Protein AF-A0A378VMN9-F1 (afdb_monomer_lite)

InterPro domains:
  IPR011250 Outer membrane protein/outer membrane enzyme PagP, beta-barrel [SSF56925] (131-302)
  IPR031586 Haemoglobin-haptoglobin utilisation, porphyrin transporter [PF16960] (68-314)
  IPR054843 Slam-dependent hemophilin, C-terminal domain [NF041636] (126-303)

Foldseek 3Di:
DDDPPDDDDDDPDDLDAFEFDDDDFAFDPLQVQKDKAKPQPDPPFDAKDKGKTWDWDQDPNDIDIDMFIWIQGRVGTITDDAQSQEWDADDLPRPQRWTDFWHPAHAYPQRKGKHKQDGPRNDDLQALFSLQPFKMWIWIQGNVRDIMTMIMGRFQQSDDDDPDDDDDGDFAFAAKFKWFKKKWFQDPNIIGIFTFRGFSDDSDPPDHGPHDTDTWIKMAHRLQQKIWTKGHHDPRLAFIKGGHIWGHDGFWIWDWIDTPNFIWIKTWGWTAYQPDPDQSRTKIWIWTAGPVDRRNTMIMMTTTPDDDRVDNPDNDRDHDDD

pLDDT: mean 89.65, std 12.47, range [34.28, 98.81]

Radius of gyration: 19.44 Å; chains: 1; bounding box: 58×47×54 Å

Structure (mmCIF, N/CA/C/O backbone):
data_AF-A0A378VMN9-F1
#
_entry.id   AF-A0A378VMN9-F1
#
loop_
_atom_site.group_PDB
_atom_site.id
_atom_site.type_symbol
_atom_site.label_atom_id
_atom_site.label_alt_id
_atom_site.label_comp_id
_atom_site.label_asym_id
_atom_site.label_entity_id
_atom_site.label_seq_id
_atom_site.pdbx_PDB_ins_code
_atom_site.Cartn_x
_atom_site.Cartn_y
_atom_site.Cartn_z
_atom_site.occupancy
_atom_site.B_iso_or_equiv
_atom_site.auth_seq_id
_atom_site.auth_comp_id
_atom_site.auth_asym_id
_atom_site.auth_atom_id
_atom_site.pdbx_PDB_model_num
ATOM 1 N N . MET A 1 1 ? -33.551 15.722 -26.017 1.00 34.28 1 MET A N 1
ATOM 2 C CA . MET A 1 1 ? -32.455 15.211 -25.164 1.00 34.28 1 MET A CA 1
ATOM 3 C C . MET A 1 1 ? -31.920 13.938 -25.808 1.00 34.28 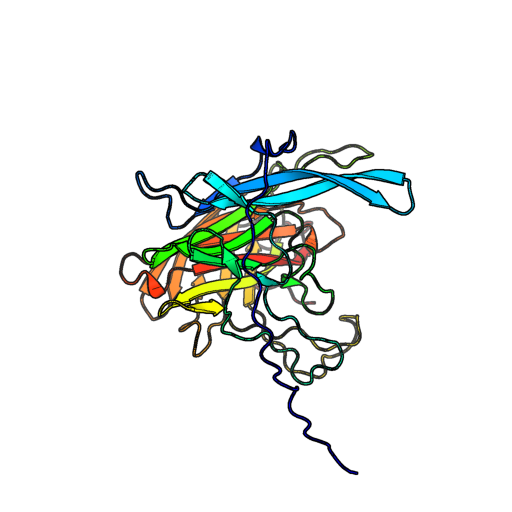1 MET A C 1
ATOM 5 O O . MET A 1 1 ? -32.680 12.991 -25.936 1.00 34.28 1 MET A O 1
ATOM 9 N N . ARG A 1 2 ? -30.681 13.930 -26.315 1.00 34.62 2 ARG A N 1
ATOM 10 C CA . ARG A 1 2 ? -30.019 12.715 -26.824 1.00 34.62 2 ARG A CA 1
ATOM 11 C C . ARG A 1 2 ? -28.919 12.347 -25.831 1.00 34.62 2 ARG A C 1
ATOM 13 O O . ARG A 1 2 ? -27.883 13.000 -25.807 1.00 34.62 2 ARG A O 1
ATOM 20 N N . GLY A 1 3 ? -29.190 11.361 -24.978 1.00 39.50 3 GLY A N 1
ATOM 21 C CA . GLY A 1 3 ? -28.185 10.738 -24.121 1.00 39.50 3 GLY A CA 1
ATOM 22 C C . GLY A 1 3 ? -27.316 9.826 -24.974 1.00 39.50 3 GLY A C 1
ATOM 23 O O . GLY A 1 3 ? -27.755 8.753 -25.378 1.00 39.50 3 GLY A O 1
ATOM 24 N N . GLY A 1 4 ? -26.113 10.285 -25.307 1.00 36.38 4 GLY A N 1
ATOM 25 C CA . GLY A 1 4 ? -25.096 9.441 -25.914 1.00 36.38 4 GLY A CA 1
ATOM 26 C C . GLY A 1 4 ? -24.491 8.553 -24.837 1.00 36.38 4 GLY A C 1
ATOM 27 O O . GLY A 1 4 ? -23.633 9.006 -24.087 1.00 36.38 4 GLY A O 1
ATOM 28 N N . GLY A 1 5 ? -24.946 7.303 -24.755 1.00 42.19 5 GLY A N 1
ATOM 29 C CA . GLY A 1 5 ? -24.204 6.232 -24.095 1.00 42.19 5 GLY A CA 1
ATOM 30 C C . GLY A 1 5 ? -22.976 5.910 -24.937 1.00 42.19 5 GLY A C 1
ATOM 31 O O . GLY A 1 5 ? -22.991 4.967 -25.720 1.00 42.19 5 GLY A O 1
ATOM 32 N N . VAL A 1 6 ? -21.951 6.754 -24.859 1.00 46.31 6 VAL A N 1
ATOM 33 C CA . VAL A 1 6 ? -20.671 6.477 -25.504 1.00 46.31 6 VAL A CA 1
ATOM 34 C C . VAL A 1 6 ? -19.881 5.630 -24.518 1.00 46.31 6 VAL A C 1
ATOM 36 O O . VAL A 1 6 ? -19.444 6.126 -23.483 1.00 46.31 6 VAL A O 1
ATOM 39 N N . ALA A 1 7 ? -19.775 4.333 -24.804 1.00 57.31 7 ALA A N 1
ATOM 40 C CA . ALA A 1 7 ? -18.821 3.473 -24.123 1.00 57.31 7 ALA A CA 1
ATOM 41 C C . ALA A 1 7 ? -17.406 4.014 -24.370 1.00 57.31 7 ALA A C 1
ATOM 43 O O . ALA A 1 7 ? -17.097 4.481 -25.469 1.00 57.31 7 ALA A O 1
ATOM 44 N N . GLU A 1 8 ? -16.564 3.977 -23.343 1.00 53.66 8 GLU A N 1
ATOM 45 C CA . GLU A 1 8 ? -15.195 4.472 -23.429 1.00 53.66 8 GLU A CA 1
ATOM 46 C C . GLU A 1 8 ? -14.413 3.664 -24.484 1.00 53.66 8 GLU A C 1
ATOM 48 O O . GLU A 1 8 ? -14.404 2.428 -24.423 1.00 53.66 8 GLU A O 1
ATOM 53 N N . PRO A 1 9 ? -13.803 4.318 -25.492 1.00 48.62 9 PRO A N 1
ATOM 54 C CA . PRO A 1 9 ? -13.153 3.617 -26.590 1.00 48.62 9 PRO A CA 1
ATOM 55 C C . PRO A 1 9 ? -12.014 2.732 -26.074 1.00 48.62 9 PRO A C 1
ATOM 57 O O . PRO A 1 9 ? -11.002 3.213 -25.572 1.00 48.62 9 PRO A O 1
ATOM 60 N N . HIS A 1 10 ? -12.177 1.418 -26.226 1.00 50.69 10 HIS A N 1
ATOM 61 C CA . HIS A 1 10 ? -11.144 0.426 -25.946 1.00 50.69 10 HIS A CA 1
ATOM 62 C C . HIS A 1 10 ? -10.207 0.322 -27.149 1.00 50.69 10 HIS A C 1
ATOM 64 O O . HIS A 1 10 ? -10.427 -0.482 -28.053 1.00 50.69 10 HIS A O 1
ATOM 70 N N . VAL A 1 11 ? -9.159 1.144 -27.182 1.00 48.66 11 VAL A N 1
ATOM 71 C CA . VAL A 1 11 ? -8.021 0.892 -28.072 1.00 48.66 11 VAL A CA 1
ATOM 72 C C . VAL A 1 11 ? -7.013 0.055 -27.283 1.00 48.66 11 VAL A C 1
ATOM 74 O O . VAL A 1 11 ? -6.449 0.572 -26.318 1.00 48.66 11 VAL A O 1
ATOM 77 N N . PRO A 1 12 ? -6.775 -1.224 -27.632 1.00 56.16 12 PRO A N 1
ATOM 78 C CA . PRO A 1 12 ? -5.758 -2.023 -26.965 1.00 56.16 12 PRO A CA 1
ATOM 79 C C . PRO A 1 12 ? -4.376 -1.517 -27.385 1.00 56.16 12 PRO A C 1
ATOM 81 O O . PRO A 1 12 ? -3.795 -1.968 -28.368 1.00 56.16 12 PRO A O 1
ATOM 84 N N . VAL A 1 13 ? -3.848 -0.546 -26.645 1.00 64.94 13 VAL A N 1
ATOM 85 C CA . VAL A 1 13 ? -2.428 -0.203 -26.704 1.00 64.94 13 VAL A CA 1
ATOM 86 C C . VAL A 1 13 ? -1.700 -1.210 -25.820 1.00 64.94 13 VAL A C 1
ATOM 88 O O . VAL A 1 13 ? -2.038 -1.380 -24.650 1.00 64.94 13 VAL A O 1
ATOM 91 N N . SER A 1 14 ? -0.725 -1.927 -26.378 1.00 82.62 14 SER A N 1
ATOM 92 C CA . SER A 1 14 ? 0.082 -2.870 -25.605 1.00 82.62 14 SER A CA 1
ATOM 93 C C . SER A 1 14 ? 0.874 -2.126 -24.528 1.00 82.62 14 SER A C 1
ATOM 95 O O . SER A 1 14 ? 1.615 -1.197 -24.853 1.00 82.62 14 SER A O 1
ATOM 97 N N . ILE A 1 15 ? 0.762 -2.557 -23.270 1.00 87.69 15 ILE A N 1
ATOM 98 C CA . ILE A 1 15 ? 1.582 -2.025 -22.176 1.00 87.69 15 ILE A CA 1
ATOM 99 C C . ILE A 1 15 ? 3.058 -2.358 -22.467 1.00 87.69 15 ILE A C 1
ATOM 101 O O . ILE A 1 15 ? 3.381 -3.538 -22.647 1.00 87.69 15 ILE A O 1
ATOM 105 N N . PRO A 1 16 ? 3.962 -1.364 -22.533 1.00 92.94 16 PRO A N 1
ATOM 106 C CA . PRO A 1 16 ? 5.369 -1.612 -22.814 1.00 92.94 16 PRO A CA 1
ATOM 107 C C . PRO A 1 16 ? 6.035 -2.372 -21.665 1.00 92.94 16 PRO A C 1
ATOM 109 O O . PRO A 1 16 ? 5.746 -2.149 -20.487 1.00 92.94 16 PRO A O 1
ATOM 112 N N . THR A 1 17 ? 6.973 -3.251 -22.018 1.00 96.00 17 THR A N 1
ATOM 113 C CA . THR A 1 17 ? 7.810 -3.953 -21.036 1.00 96.00 17 THR A CA 1
ATOM 114 C C . THR A 1 17 ? 8.762 -2.956 -20.373 1.00 96.00 17 THR A C 1
ATOM 116 O O . THR A 1 17 ? 9.371 -2.138 -21.063 1.00 96.00 17 THR A O 1
ATOM 119 N N . ALA A 1 18 ? 8.878 -3.000 -19.047 1.00 96.19 18 ALA A N 1
ATOM 120 C CA . ALA A 1 18 ? 9.819 -2.176 -18.304 1.00 96.19 18 ALA A CA 1
ATOM 121 C C . ALA A 1 18 ? 11.245 -2.713 -18.466 1.00 96.19 18 ALA A C 1
ATOM 123 O O . ALA A 1 18 ? 11.512 -3.894 -18.240 1.00 96.19 18 ALA A O 1
ATOM 124 N N . THR A 1 19 ? 12.167 -1.820 -18.808 1.00 95.50 19 THR A N 1
ATOM 125 C CA . THR A 1 19 ? 13.602 -2.111 -18.860 1.00 95.50 19 THR A CA 1
ATOM 126 C C . THR A 1 19 ? 14.223 -1.845 -17.486 1.00 95.50 19 THR A C 1
ATOM 128 O O . THR A 1 19 ? 13.881 -0.832 -16.864 1.00 95.50 19 THR A O 1
ATOM 131 N N . PRO A 1 20 ? 15.132 -2.704 -16.992 1.00 96.38 20 PRO A N 1
ATOM 132 C CA . PRO A 1 20 ? 15.845 -2.434 -15.751 1.00 96.38 20 PRO A CA 1
ATOM 133 C C . PRO A 1 20 ? 16.715 -1.181 -15.875 1.00 96.38 20 PRO A C 1
ATOM 135 O O . PRO A 1 20 ? 17.171 -0.805 -16.958 1.00 96.38 20 PRO A O 1
ATOM 138 N N . LEU A 1 21 ? 16.966 -0.538 -14.741 1.00 95.25 21 LEU A N 1
ATOM 139 C CA . LEU A 1 21 ? 17.918 0.555 -14.637 1.00 95.25 21 LEU A CA 1
ATOM 140 C C . LEU A 1 21 ? 19.323 0.041 -14.952 1.00 95.25 21 LEU A C 1
ATOM 142 O O . LEU A 1 21 ? 19.772 -0.963 -14.406 1.00 95.25 21 LEU A O 1
ATOM 146 N N . THR A 1 22 ? 20.013 0.745 -15.843 1.00 90.56 22 THR A N 1
ATOM 147 C CA . THR A 1 22 ? 21.369 0.401 -16.271 1.00 90.56 22 THR A CA 1
ATOM 148 C C . THR A 1 22 ? 22.412 1.143 -15.443 1.00 90.56 22 THR A C 1
ATOM 150 O O . THR A 1 22 ? 22.261 2.342 -15.199 1.00 90.56 22 THR A O 1
ATOM 153 N N . GLY A 1 23 ? 23.511 0.466 -15.111 1.00 85.88 23 GLY A N 1
ATOM 154 C CA . GLY A 1 23 ? 24.619 1.043 -14.346 1.00 85.88 23 GLY A CA 1
ATOM 155 C C . GLY A 1 23 ? 24.378 1.047 -12.836 1.00 85.88 23 GLY A C 1
ATOM 156 O O . GLY A 1 23 ? 23.403 0.484 -12.342 1.00 85.88 23 GLY A O 1
ATOM 157 N N . GLU A 1 24 ? 25.297 1.661 -12.092 1.00 85.50 24 GLU A N 1
ATOM 158 C CA . GLU A 1 24 ? 25.179 1.776 -10.638 1.00 85.50 24 GLU A CA 1
ATOM 159 C C . GLU A 1 24 ? 24.061 2.762 -10.268 1.00 85.50 24 GLU A C 1
ATOM 161 O O . GLU A 1 24 ? 24.104 3.948 -10.608 1.00 85.50 24 GLU A O 1
ATOM 166 N N . VAL A 1 25 ? 23.038 2.272 -9.566 1.00 92.00 25 VAL A N 1
ATOM 167 C CA . VAL A 1 25 ? 21.939 3.107 -9.079 1.00 92.00 25 VAL A CA 1
ATOM 168 C C . VAL A 1 25 ? 22.340 3.752 -7.759 1.00 92.00 25 VAL A C 1
ATOM 170 O O . VAL A 1 25 ? 22.442 3.083 -6.732 1.00 92.00 25 VAL A O 1
ATOM 173 N N . LYS A 1 26 ? 22.495 5.078 -7.764 1.00 94.75 26 LYS A N 1
ATOM 174 C CA . LYS A 1 26 ? 22.738 5.841 -6.538 1.00 94.75 26 LYS A CA 1
ATOM 175 C C . LYS A 1 26 ? 21.480 5.870 -5.663 1.00 94.75 26 LYS A C 1
ATOM 177 O O . LYS A 1 26 ? 20.511 6.571 -5.968 1.00 94.75 26 LYS A O 1
ATOM 182 N N . LEU A 1 27 ? 21.500 5.117 -4.567 1.00 95.88 27 LEU A N 1
ATOM 183 C CA . LEU A 1 27 ? 20.453 5.150 -3.544 1.00 95.88 27 LEU A CA 1
ATOM 184 C C . LEU A 1 27 ? 20.547 6.430 -2.703 1.00 95.88 27 LEU A C 1
ATOM 186 O O . LEU A 1 27 ? 21.611 7.039 -2.605 1.00 95.88 27 LEU A O 1
ATOM 190 N N . THR A 1 28 ? 19.429 6.854 -2.113 1.00 94.12 28 THR A N 1
ATOM 191 C CA . THR A 1 28 ? 19.431 7.978 -1.164 1.00 94.12 28 THR A CA 1
ATOM 192 C C . THR A 1 28 ? 20.089 7.569 0.153 1.00 94.12 28 THR A C 1
ATOM 194 O O . THR A 1 28 ? 20.022 6.405 0.548 1.00 94.12 28 THR A O 1
ATOM 197 N N . ASP A 1 29 ? 20.657 8.529 0.886 1.00 92.88 29 ASP A N 1
ATOM 198 C CA . ASP A 1 29 ? 21.242 8.274 2.215 1.00 92.88 29 ASP A CA 1
ATOM 199 C C . ASP A 1 29 ? 20.210 7.689 3.201 1.00 92.88 29 ASP A C 1
ATOM 201 O O . ASP A 1 29 ? 20.522 6.859 4.057 1.00 92.88 29 ASP A O 1
ATOM 205 N N . ASP A 1 30 ? 18.941 8.076 3.038 1.00 93.50 30 ASP A N 1
ATOM 206 C CA . ASP A 1 30 ? 17.823 7.587 3.841 1.00 93.50 30 ASP A CA 1
ATOM 207 C C . ASP A 1 30 ? 17.308 6.206 3.403 1.00 93.50 30 ASP A C 1
ATOM 209 O O . ASP A 1 30 ? 16.454 5.646 4.084 1.00 93.50 30 ASP A O 1
ATOM 213 N N . ASN A 1 31 ? 17.803 5.615 2.310 1.00 94.94 31 ASN A N 1
ATOM 214 C CA . ASN A 1 31 ? 17.303 4.334 1.799 1.00 94.94 31 ASN A CA 1
ATOM 215 C C . ASN A 1 31 ? 17.356 3.210 2.850 1.00 94.94 31 ASN A C 1
ATOM 217 O O . ASN A 1 31 ? 16.475 2.358 2.890 1.00 94.94 31 ASN A O 1
ATOM 221 N N . SER A 1 32 ? 18.360 3.229 3.731 1.00 94.56 32 SER A N 1
ATOM 222 C CA . SER A 1 32 ? 18.497 2.274 4.844 1.00 94.56 32 SER A CA 1
ATOM 223 C C . SER A 1 32 ? 17.353 2.332 5.868 1.00 94.56 32 SER A C 1
ATOM 225 O O . SER A 1 32 ? 17.183 1.403 6.653 1.00 94.56 32 SER A O 1
ATOM 227 N N . LYS A 1 33 ? 16.563 3.412 5.865 1.00 95.69 33 LYS A N 1
ATOM 228 C CA . LYS A 1 33 ? 15.402 3.611 6.740 1.00 95.69 33 LYS A CA 1
ATOM 229 C C . LYS A 1 33 ? 14.110 3.037 6.159 1.00 95.69 33 LYS A C 1
ATOM 231 O O . LYS A 1 33 ? 13.109 3.003 6.875 1.00 95.69 33 LYS A O 1
ATOM 236 N N . ILE A 1 34 ? 14.116 2.625 4.888 1.00 96.00 34 ILE A N 1
ATOM 237 C CA . ILE A 1 34 ? 12.961 1.993 4.252 1.00 96.00 34 ILE A CA 1
ATOM 238 C C . ILE A 1 34 ? 12.779 0.596 4.834 1.00 96.00 34 ILE A C 1
ATOM 240 O O . ILE A 1 34 ? 13.715 -0.200 4.888 1.00 96.00 34 ILE A O 1
ATOM 244 N N . GLU A 1 35 ? 11.552 0.290 5.232 1.00 95.75 35 GLU A N 1
ATOM 245 C CA . GLU A 1 35 ? 11.167 -1.042 5.682 1.00 95.75 35 GLU A CA 1
ATOM 246 C C . GLU A 1 35 ? 10.242 -1.693 4.659 1.00 95.75 35 GLU A C 1
ATOM 248 O O . GLU A 1 35 ? 9.357 -1.039 4.104 1.00 95.75 35 GLU A O 1
ATOM 253 N N . ASN A 1 36 ? 10.462 -2.986 4.425 1.00 94.81 36 ASN A N 1
ATOM 254 C CA . ASN A 1 36 ? 9.715 -3.802 3.478 1.00 94.81 36 ASN A CA 1
ATOM 255 C C . ASN A 1 36 ? 8.935 -4.890 4.223 1.00 94.81 36 ASN A C 1
ATOM 257 O O . ASN A 1 36 ? 9.442 -5.512 5.157 1.00 94.81 36 ASN A O 1
ATOM 261 N N . ILE A 1 37 ? 7.700 -5.108 3.793 1.00 93.94 37 ILE A N 1
ATOM 262 C CA . ILE A 1 37 ? 6.764 -6.115 4.278 1.00 93.94 37 ILE A CA 1
ATOM 263 C C . ILE A 1 37 ? 6.393 -6.959 3.063 1.00 93.94 37 ILE A C 1
ATOM 265 O O . ILE A 1 37 ? 5.780 -6.445 2.134 1.00 93.94 37 ILE A O 1
ATOM 269 N N . ASN A 1 38 ? 6.738 -8.244 3.072 1.00 92.12 38 ASN A N 1
ATOM 270 C CA . ASN A 1 38 ? 6.535 -9.141 1.932 1.00 92.12 38 ASN A CA 1
ATOM 271 C C . ASN A 1 38 ? 5.860 -10.436 2.376 1.00 92.12 38 ASN A C 1
ATOM 273 O O . ASN A 1 38 ? 6.103 -10.915 3.493 1.00 92.12 38 ASN A O 1
ATOM 277 N N . THR A 1 39 ? 5.066 -11.043 1.498 1.00 87.00 39 THR A N 1
ATOM 278 C CA . THR A 1 39 ? 4.539 -12.402 1.699 1.00 87.00 39 THR A CA 1
ATOM 279 C C . THR A 1 39 ? 5.558 -13.479 1.334 1.00 87.00 39 THR A C 1
ATOM 281 O O . THR A 1 39 ? 5.455 -14.583 1.865 1.00 87.00 39 THR A O 1
ATOM 284 N N . ALA A 1 40 ? 6.539 -13.173 0.474 1.00 75.88 40 ALA A N 1
ATOM 285 C CA . ALA A 1 40 ? 7.567 -14.122 0.036 1.00 75.88 40 ALA A CA 1
ATOM 286 C C . ALA A 1 40 ? 8.780 -14.251 0.984 1.00 75.88 40 ALA A C 1
ATOM 288 O O . ALA A 1 40 ? 9.520 -15.227 0.875 1.00 75.88 40 ALA A O 1
ATOM 289 N N . ASN A 1 41 ? 8.964 -13.326 1.943 1.00 61.22 41 ASN A N 1
ATOM 290 C CA . ASN A 1 41 ? 10.105 -13.301 2.886 1.00 61.22 41 ASN A CA 1
ATOM 291 C C . ASN A 1 41 ? 10.063 -14.403 3.976 1.00 61.22 41 ASN A C 1
ATOM 293 O O . ASN A 1 41 ? 10.575 -14.221 5.080 1.00 61.22 41 ASN A O 1
ATOM 297 N N . THR A 1 42 ? 9.447 -15.552 3.704 1.00 48.19 42 THR A N 1
ATOM 298 C CA . THR A 1 42 ? 9.495 -16.727 4.581 1.00 48.19 42 THR A CA 1
ATOM 299 C C . THR A 1 42 ? 10.605 -17.669 4.111 1.00 48.19 42 THR A C 1
ATOM 301 O O . THR A 1 42 ? 10.459 -18.329 3.086 1.00 48.19 42 THR A O 1
ATOM 304 N N . GLY A 1 43 ? 11.710 -17.755 4.861 1.00 49.16 43 GLY A N 1
ATOM 305 C CA . GLY A 1 43 ? 12.834 -18.651 4.553 1.00 49.16 43 GLY A CA 1
ATOM 306 C C . GLY A 1 43 ? 13.930 -17.994 3.703 1.00 49.16 43 GLY A C 1
ATOM 307 O O . GLY A 1 43 ? 14.351 -16.882 4.001 1.00 49.16 43 GLY A O 1
ATOM 308 N N . ASN A 1 44 ? 14.414 -18.695 2.669 1.00 42.12 44 ASN A N 1
ATOM 309 C CA . ASN A 1 44 ? 15.540 -18.264 1.819 1.00 42.12 44 ASN A CA 1
ATOM 310 C C . ASN A 1 44 ? 15.116 -17.513 0.539 1.00 42.12 44 ASN A C 1
ATOM 312 O O . ASN A 1 44 ? 15.976 -17.142 -0.257 1.00 42.12 44 ASN A O 1
ATOM 316 N N . THR A 1 45 ? 13.817 -17.310 0.300 1.00 56.72 45 THR A N 1
ATOM 317 C CA . THR A 1 45 ? 13.315 -16.541 -0.851 1.00 56.72 45 THR A CA 1
ATOM 318 C C . THR A 1 45 ? 13.201 -15.062 -0.503 1.00 56.72 45 THR A C 1
ATOM 320 O O . THR A 1 45 ? 12.474 -14.683 0.413 1.00 56.72 45 THR A O 1
ATOM 323 N N . SER A 1 46 ? 13.912 -14.217 -1.247 1.00 75.31 46 SER A N 1
ATOM 324 C CA . SER A 1 46 ? 13.759 -12.763 -1.181 1.00 75.31 46 SER A CA 1
ATOM 325 C C . SER A 1 46 ? 12.600 -12.310 -2.067 1.00 75.31 46 SER A C 1
ATOM 327 O O . SER A 1 46 ? 12.554 -12.686 -3.237 1.00 75.31 46 SER A O 1
ATOM 329 N N . GLY A 1 47 ? 11.690 -11.495 -1.531 1.00 87.94 47 GLY A N 1
ATOM 330 C CA . GLY A 1 47 ? 10.657 -10.803 -2.308 1.00 87.94 47 GLY A CA 1
ATOM 331 C C . GLY A 1 47 ? 11.157 -9.534 -3.013 1.00 87.94 47 GLY A C 1
ATOM 332 O O . GLY A 1 47 ? 12.357 -9.253 -3.065 1.00 87.94 47 GLY A O 1
ATOM 333 N N . ILE A 1 48 ? 10.220 -8.734 -3.527 1.00 95.12 48 ILE A N 1
ATOM 334 C CA . ILE A 1 48 ? 10.474 -7.381 -4.031 1.00 95.12 48 ILE A CA 1
ATOM 335 C C . ILE A 1 48 ? 10.965 -6.488 -2.892 1.00 95.12 48 ILE A C 1
ATOM 337 O O . ILE A 1 48 ? 10.300 -6.346 -1.867 1.00 95.12 48 ILE A O 1
ATOM 341 N N . ALA A 1 49 ? 12.089 -5.809 -3.097 1.00 94.81 49 ALA A N 1
ATOM 342 C CA . ALA A 1 49 ? 12.546 -4.765 -2.190 1.00 94.81 49 ALA A CA 1
ATOM 343 C C . ALA A 1 49 ? 12.247 -3.380 -2.774 1.00 94.81 49 ALA A C 1
ATOM 345 O O . ALA A 1 49 ? 12.741 -3.014 -3.843 1.00 94.81 49 ALA A O 1
ATOM 346 N N . ILE A 1 50 ? 11.471 -2.585 -2.043 1.00 96.38 50 ILE A N 1
ATOM 347 C CA . ILE A 1 50 ? 11.304 -1.157 -2.299 1.00 96.38 50 ILE A CA 1
ATOM 348 C C . ILE A 1 50 ? 12.551 -0.431 -1.796 1.00 96.38 50 ILE A C 1
ATOM 350 O O . ILE A 1 50 ? 13.034 -0.665 -0.684 1.00 96.38 50 ILE A O 1
ATOM 354 N N . GLN A 1 51 ? 13.066 0.456 -2.639 1.00 96.50 51 GLN A N 1
ATOM 355 C CA . GLN A 1 51 ? 14.224 1.306 -2.382 1.00 96.50 51 GLN A CA 1
ATOM 356 C C . GLN A 1 51 ? 13.925 2.732 -2.853 1.00 96.50 51 GLN A C 1
ATOM 358 O O . GLN A 1 51 ? 12.963 2.962 -3.585 1.00 96.50 51 GLN A O 1
ATOM 363 N N . GLN A 1 52 ? 14.762 3.697 -2.483 1.00 95.81 52 GLN A N 1
ATOM 364 C CA . GLN A 1 52 ? 14.700 5.061 -2.999 1.00 95.81 52 GLN A CA 1
ATOM 365 C C . GLN A 1 52 ? 16.044 5.456 -3.610 1.00 95.81 52 GLN A C 1
ATOM 367 O O . GLN A 1 52 ? 17.098 5.291 -2.996 1.00 95.81 52 GLN A O 1
ATOM 372 N N . ARG A 1 53 ? 15.996 6.013 -4.822 1.00 94.50 53 ARG A N 1
ATOM 373 C CA . ARG A 1 53 ? 17.170 6.513 -5.546 1.00 94.50 53 ARG A CA 1
ATOM 374 C C . ARG A 1 53 ? 17.184 8.024 -5.671 1.00 94.50 53 ARG A C 1
ATOM 376 O O . ARG A 1 53 ? 16.135 8.669 -5.616 1.00 94.50 53 ARG A O 1
ATOM 383 N N . GLU A 1 54 ? 18.365 8.552 -5.956 1.00 94.06 54 GLU A N 1
ATOM 384 C CA . GLU A 1 54 ? 18.562 9.893 -6.500 1.00 94.06 54 GLU A CA 1
ATOM 385 C C . GLU A 1 54 ? 18.717 9.832 -8.019 1.00 94.06 54 GLU A C 1
ATOM 387 O O . GLU A 1 54 ? 19.343 8.921 -8.560 1.00 94.06 54 GLU A O 1
ATOM 392 N N . TYR A 1 55 ? 18.172 10.819 -8.724 1.00 91.44 55 TYR A N 1
ATOM 393 C CA . TYR A 1 55 ? 18.381 10.970 -10.160 1.00 91.44 55 TYR A CA 1
ATOM 394 C C . TYR A 1 55 ? 18.413 12.445 -10.560 1.00 91.44 55 TYR A C 1
ATOM 396 O O . TYR A 1 55 ? 17.881 13.312 -9.862 1.00 91.44 55 TYR A O 1
ATOM 404 N N . LYS A 1 56 ? 19.084 12.741 -11.674 1.00 90.25 56 LYS A N 1
ATOM 405 C CA . LYS A 1 56 ? 19.178 14.099 -12.211 1.00 90.25 56 LYS A CA 1
ATOM 406 C C . LYS A 1 56 ? 17.958 14.415 -13.062 1.00 90.25 56 LYS A C 1
ATOM 408 O O . LYS A 1 56 ? 17.562 13.618 -13.908 1.00 90.25 56 LYS A O 1
ATOM 413 N N . VAL A 1 57 ? 17.393 15.594 -12.837 1.00 88.62 57 VAL A N 1
ATOM 414 C CA . VAL A 1 57 ? 16.304 16.156 -13.631 1.00 88.62 57 VAL A CA 1
ATOM 415 C C . VAL A 1 57 ? 16.784 17.474 -14.202 1.00 88.62 57 VAL A C 1
ATOM 417 O O . VAL A 1 57 ? 17.240 18.342 -13.458 1.00 88.62 57 VAL A O 1
ATOM 420 N N . ASN A 1 58 ? 16.668 17.622 -15.516 1.00 87.81 58 ASN A N 1
ATOM 421 C CA . ASN A 1 58 ? 16.897 18.885 -16.195 1.00 87.81 58 ASN A CA 1
ATOM 422 C C . ASN A 1 58 ? 15.539 19.523 -16.488 1.00 87.81 58 ASN A C 1
ATOM 424 O O . ASN A 1 58 ? 14.724 18.941 -17.203 1.00 87.81 58 ASN A O 1
ATOM 428 N N . ASN A 1 59 ? 15.294 20.697 -15.911 1.00 82.69 59 ASN A N 1
ATOM 429 C CA . ASN A 1 59 ? 14.088 21.466 -16.170 1.00 82.69 59 ASN A CA 1
ATOM 430 C C . ASN A 1 59 ? 14.481 22.810 -16.787 1.00 82.69 59 ASN A C 1
ATOM 432 O O . ASN A 1 59 ? 15.036 23.670 -16.104 1.00 82.69 59 ASN A O 1
ATOM 436 N N . TYR A 1 60 ? 14.228 22.965 -18.089 1.00 85.19 60 TYR A N 1
ATOM 437 C CA . TYR A 1 60 ? 14.570 24.165 -18.866 1.00 85.19 60 TYR A CA 1
ATOM 438 C C . TYR A 1 60 ? 16.041 24.613 -18.727 1.00 85.19 60 TYR A C 1
ATOM 440 O O . TYR A 1 60 ? 16.330 25.801 -18.611 1.00 85.19 60 TYR A O 1
ATOM 448 N N . GLY A 1 61 ? 16.985 23.667 -18.725 1.00 86.31 61 GLY A N 1
ATOM 449 C CA . GLY A 1 61 ? 18.422 23.941 -18.620 1.00 86.31 61 GLY A CA 1
ATOM 450 C C . GLY A 1 61 ? 18.952 24.034 -17.187 1.00 86.31 61 GLY A C 1
ATOM 451 O O . GLY A 1 61 ? 20.162 24.130 -17.001 1.00 86.31 61 GLY A O 1
ATOM 452 N N . VAL A 1 62 ? 18.083 23.966 -16.173 1.00 86.25 62 VAL A N 1
ATOM 453 C CA . VAL A 1 62 ? 18.486 23.921 -14.763 1.00 86.25 62 VAL A CA 1
ATOM 454 C C . VAL A 1 62 ? 18.482 22.476 -14.283 1.00 86.25 62 VAL A C 1
ATOM 456 O O . VAL A 1 62 ? 17.437 21.825 -14.218 1.00 86.25 62 VAL A O 1
ATOM 459 N N . GLU A 1 63 ? 19.661 21.970 -13.930 1.00 90.31 63 GLU A N 1
ATOM 460 C CA . GLU A 1 63 ? 19.798 20.640 -13.345 1.00 90.31 63 GLU A CA 1
ATOM 461 C C . GLU A 1 63 ? 19.491 20.648 -11.847 1.00 90.31 63 GLU A C 1
ATOM 463 O O . GLU A 1 63 ? 19.989 21.466 -11.073 1.00 90.31 63 GLU A O 1
ATOM 468 N N . SER A 1 64 ? 18.698 19.674 -11.421 1.00 89.00 64 SER A N 1
ATOM 469 C CA . SER A 1 64 ? 18.390 19.416 -10.020 1.00 89.00 64 SER A CA 1
ATOM 470 C C . SER A 1 64 ? 18.470 17.920 -9.725 1.00 89.00 64 SER A C 1
ATOM 472 O O . SER A 1 64 ? 18.475 17.084 -10.630 1.00 89.00 64 SER A O 1
ATOM 474 N N . THR A 1 65 ? 18.582 17.573 -8.445 1.00 90.25 65 THR A N 1
ATOM 475 C CA . THR A 1 65 ? 18.500 16.183 -7.993 1.00 90.25 65 THR A CA 1
ATOM 476 C C . THR A 1 65 ? 17.089 15.925 -7.473 1.00 90.25 65 THR A C 1
ATOM 478 O O . THR A 1 65 ? 16.626 16.629 -6.575 1.00 90.25 65 THR A O 1
ATOM 481 N N . ALA A 1 66 ? 16.430 14.908 -8.019 1.00 90.50 66 ALA A N 1
ATOM 482 C CA . ALA A 1 66 ? 15.138 14.409 -7.566 1.00 90.50 66 ALA A CA 1
ATOM 483 C C . ALA A 1 66 ? 15.286 13.022 -6.925 1.00 90.50 66 ALA A C 1
ATOM 485 O O . ALA A 1 66 ? 16.298 12.338 -7.102 1.00 90.50 66 ALA A O 1
ATOM 486 N N . LYS A 1 67 ? 14.263 12.611 -6.172 1.00 92.12 67 LYS A N 1
ATOM 487 C CA . LYS A 1 67 ? 14.181 11.301 -5.516 1.00 92.12 67 LYS A CA 1
ATOM 488 C C . LYS A 1 67 ? 13.005 10.519 -6.093 1.00 92.12 67 LYS A C 1
ATOM 490 O O . LYS A 1 67 ? 12.007 11.123 -6.467 1.00 92.12 67 LYS A O 1
ATOM 495 N N . SER A 1 68 ? 13.131 9.200 -6.201 1.00 91.94 68 SER A N 1
ATOM 496 C CA . SER A 1 68 ? 12.027 8.318 -6.616 1.00 91.94 68 SER A CA 1
ATOM 497 C C . SER A 1 68 ? 12.153 6.950 -5.962 1.00 91.94 68 SER A C 1
ATOM 499 O O . SER A 1 68 ? 13.268 6.491 -5.696 1.00 91.94 68 SER A O 1
ATOM 501 N N . PHE A 1 69 ? 11.016 6.303 -5.709 1.00 95.12 69 PHE A N 1
ATOM 502 C CA . PHE A 1 69 ? 11.004 4.893 -5.339 1.00 95.12 69 PHE A CA 1
ATOM 503 C C . PHE A 1 69 ? 11.361 4.020 -6.545 1.00 95.12 69 PHE A C 1
ATOM 505 O O . PHE A 1 69 ? 10.981 4.313 -7.679 1.00 95.12 69 PHE A O 1
ATOM 512 N N . ILE A 1 70 ? 12.090 2.942 -6.284 1.00 96.44 70 ILE A N 1
ATOM 513 C CA . ILE A 1 70 ? 12.411 1.890 -7.247 1.00 96.44 70 ILE A CA 1
ATOM 514 C C . ILE A 1 70 ? 12.161 0.526 -6.617 1.00 96.44 70 ILE A C 1
ATOM 516 O O . ILE A 1 70 ? 12.094 0.391 -5.393 1.00 96.44 70 ILE A O 1
ATOM 520 N N . PHE A 1 71 ? 12.057 -0.481 -7.470 1.00 96.94 71 PHE A N 1
ATOM 521 C CA . PHE A 1 71 ? 11.704 -1.839 -7.087 1.00 96.94 71 PHE A CA 1
ATOM 522 C C . PHE A 1 71 ? 12.827 -2.767 -7.518 1.00 96.94 71 PHE A C 1
ATOM 524 O O . PHE A 1 71 ? 13.134 -2.866 -8.708 1.00 96.94 71 PHE A O 1
ATOM 531 N N . LYS A 1 72 ? 13.465 -3.411 -6.545 1.00 95.88 72 LYS A N 1
ATOM 532 C CA . LYS A 1 72 ? 14.479 -4.431 -6.772 1.00 95.88 72 LYS A CA 1
ATOM 533 C C . LYS A 1 72 ? 13.811 -5.800 -6.738 1.00 95.88 72 LYS A C 1
ATOM 535 O O . LYS A 1 72 ? 13.204 -6.172 -5.738 1.00 95.88 72 LYS A O 1
ATOM 540 N N . THR A 1 73 ? 13.922 -6.515 -7.844 1.00 94.75 73 THR A N 1
ATOM 541 C CA . THR A 1 73 ? 13.423 -7.884 -8.009 1.00 94.75 73 THR A CA 1
ATOM 542 C C . THR A 1 73 ? 14.348 -8.904 -7.328 1.00 94.75 73 THR A C 1
ATOM 544 O O . THR A 1 73 ? 15.485 -8.553 -6.989 1.00 94.75 73 THR A O 1
ATOM 547 N N . PRO A 1 74 ? 13.889 -10.150 -7.087 1.00 91.44 74 PRO A N 1
ATOM 548 C CA . PRO A 1 74 ? 14.682 -11.161 -6.380 1.00 91.44 74 PRO A CA 1
ATOM 549 C C . PRO A 1 74 ? 16.015 -11.505 -7.060 1.00 91.44 74 PRO A C 1
ATOM 551 O O . PRO A 1 74 ? 16.988 -11.812 -6.376 1.00 91.44 74 PRO A O 1
ATOM 554 N N . ASP A 1 75 ? 16.084 -11.409 -8.391 1.00 90.00 75 ASP A N 1
ATOM 555 C CA . ASP A 1 75 ? 17.313 -11.619 -9.173 1.00 90.00 75 ASP A CA 1
ATOM 556 C C . ASP A 1 75 ? 18.301 -10.434 -9.087 1.00 90.00 75 ASP A C 1
ATOM 558 O O . ASP A 1 75 ? 19.444 -10.518 -9.536 1.00 90.00 75 ASP A O 1
ATOM 562 N N . GLY A 1 76 ? 17.874 -9.331 -8.469 1.00 92.31 76 GLY A N 1
ATOM 563 C CA . GLY A 1 76 ? 18.655 -8.129 -8.248 1.00 92.31 76 GLY A CA 1
ATOM 564 C C . GLY A 1 76 ? 18.393 -6.985 -9.226 1.00 92.31 76 GLY A C 1
ATOM 565 O O . GLY A 1 76 ? 18.899 -5.889 -8.967 1.00 92.31 76 GLY A O 1
ATOM 566 N N . ALA A 1 77 ? 17.598 -7.174 -10.285 1.00 95.12 77 ALA A N 1
ATOM 567 C CA . ALA A 1 77 ? 17.300 -6.111 -11.240 1.00 95.12 77 ALA A CA 1
ATOM 568 C C . ALA A 1 77 ? 16.440 -5.008 -10.600 1.00 95.12 77 ALA A C 1
ATOM 570 O O . ALA A 1 77 ? 15.465 -5.279 -9.893 1.00 95.12 77 ALA A O 1
ATOM 571 N N . GLN A 1 78 ? 16.805 -3.747 -10.842 1.00 96.75 78 GLN A N 1
ATOM 572 C CA . GLN A 1 78 ? 16.146 -2.572 -10.267 1.00 96.75 78 GLN A CA 1
ATOM 573 C C . GLN A 1 78 ? 15.324 -1.840 -11.326 1.00 96.75 78 GLN A C 1
ATOM 575 O O . GLN A 1 78 ? 15.829 -1.546 -12.406 1.00 96.75 78 GLN A O 1
ATOM 580 N N . TYR A 1 79 ? 14.087 -1.477 -10.998 1.00 96.62 79 TYR A N 1
ATOM 581 C CA . TYR A 1 79 ? 13.157 -0.833 -11.923 1.00 96.62 79 TYR A CA 1
ATOM 582 C C . TYR A 1 79 ? 12.616 0.472 -11.345 1.00 96.62 79 TYR A C 1
ATOM 584 O O . TYR A 1 79 ? 12.151 0.517 -10.205 1.00 96.62 79 TYR A O 1
ATOM 592 N N . ALA A 1 80 ? 12.630 1.530 -12.155 1.00 94.06 80 ALA A N 1
ATOM 593 C CA . ALA A 1 80 ? 11.804 2.709 -11.925 1.00 94.06 80 ALA A CA 1
ATOM 594 C C . ALA A 1 80 ? 10.518 2.544 -12.739 1.00 94.06 80 ALA A C 1
ATOM 596 O O . ALA A 1 80 ? 10.548 2.625 -13.966 1.00 94.06 80 ALA A O 1
ATOM 597 N N . LEU A 1 81 ? 9.415 2.255 -12.054 1.00 93.12 81 LEU A N 1
ATOM 598 C CA . LEU A 1 81 ? 8.126 1.991 -12.688 1.00 93.12 81 LEU A CA 1
ATOM 599 C C . LEU A 1 81 ? 7.355 3.295 -12.918 1.00 93.12 81 LEU A C 1
ATOM 601 O O . LEU A 1 81 ? 7.477 4.244 -12.142 1.00 93.12 81 LEU A O 1
ATOM 605 N N . SER A 1 82 ? 6.566 3.329 -13.989 1.00 86.19 82 SER A N 1
ATOM 606 C CA . SER A 1 82 ? 5.684 4.446 -14.344 1.00 86.19 82 SER A CA 1
ATOM 607 C C . SER A 1 82 ? 4.216 4.010 -14.302 1.00 86.19 82 SER A C 1
ATOM 609 O O . SER A 1 82 ? 3.905 2.891 -13.895 1.00 86.19 82 SER A O 1
ATOM 611 N N . SER A 1 83 ? 3.319 4.861 -14.805 1.00 89.56 83 SER A N 1
ATOM 612 C CA . SER A 1 83 ? 1.867 4.642 -14.866 1.00 89.56 83 SER A CA 1
ATOM 613 C C . SER A 1 83 ? 1.407 3.347 -15.548 1.00 89.56 83 SER A C 1
ATOM 615 O O . SER A 1 83 ? 0.256 2.956 -15.406 1.00 89.56 83 SER A O 1
ATOM 617 N N . TYR A 1 84 ? 2.290 2.640 -16.253 1.00 92.44 84 TYR A N 1
ATOM 618 C CA . TYR A 1 84 ? 2.011 1.330 -16.842 1.00 92.44 84 TYR A CA 1
ATOM 619 C C . TYR A 1 84 ? 1.890 0.196 -15.815 1.00 92.44 84 TYR A C 1
ATOM 621 O O . TYR A 1 84 ? 1.282 -0.831 -16.116 1.00 92.44 84 TYR A O 1
ATOM 629 N N . ALA A 1 85 ? 2.482 0.362 -14.631 1.00 94.25 85 ALA A N 1
ATOM 630 C CA . ALA A 1 85 ? 2.372 -0.582 -13.522 1.00 94.25 85 ALA A CA 1
ATOM 631 C C . ALA A 1 85 ? 1.273 -0.191 -12.517 1.00 94.25 85 ALA A C 1
ATOM 633 O O . ALA A 1 85 ? 1.045 -0.934 -11.566 1.00 94.25 85 ALA A O 1
ATOM 634 N N . ASP A 1 86 ? 0.612 0.950 -12.727 1.00 93.06 86 ASP A N 1
ATOM 635 C CA . ASP A 1 86 ? -0.380 1.534 -11.824 1.00 93.06 86 ASP A CA 1
ATOM 636 C C . ASP A 1 86 ? -1.813 1.115 -12.193 1.00 93.06 86 ASP A C 1
ATOM 638 O O . ASP A 1 86 ? -2.061 0.644 -13.310 1.00 93.06 86 ASP A O 1
ATOM 642 N N . PRO A 1 87 ? -2.797 1.308 -11.295 1.00 90.88 87 PRO A N 1
ATOM 643 C CA . PRO A 1 87 ? -4.200 1.239 -11.682 1.00 90.88 87 PRO A CA 1
ATOM 644 C C . PRO A 1 87 ? -4.555 2.249 -12.768 1.00 90.88 87 PRO A C 1
ATOM 646 O O . PRO A 1 87 ? -4.082 3.386 -12.776 1.00 90.88 87 PRO A O 1
ATOM 649 N N . LEU A 1 88 ? -5.516 1.870 -13.610 1.00 88.62 88 LEU A N 1
ATOM 650 C CA . LEU A 1 88 ? -6.237 2.835 -14.432 1.00 88.62 88 LEU A CA 1
ATOM 651 C C . LEU A 1 88 ? -7.075 3.733 -13.520 1.00 88.62 88 LEU A C 1
ATOM 653 O O . LEU A 1 88 ? -7.981 3.266 -12.826 1.00 88.62 88 LEU A O 1
ATOM 657 N N . THR A 1 89 ? -6.751 5.022 -13.504 1.00 87.81 89 THR A N 1
ATOM 658 C CA . THR A 1 89 ? -7.428 6.008 -12.663 1.00 87.81 89 THR A CA 1
ATOM 659 C C . THR A 1 89 ? -8.539 6.722 -13.429 1.00 87.81 89 THR A C 1
ATOM 661 O O . THR A 1 89 ? -8.442 6.904 -14.645 1.00 87.81 89 THR A O 1
ATOM 664 N N . PRO A 1 90 ? -9.618 7.138 -12.743 1.00 84.44 90 PRO A N 1
ATOM 665 C CA . PRO A 1 90 ? -10.704 7.845 -13.399 1.00 84.44 90 PRO A CA 1
ATOM 666 C C . PRO A 1 90 ? -10.272 9.248 -13.838 1.00 84.44 90 PRO A C 1
ATOM 668 O O . PRO A 1 90 ? -9.523 9.947 -13.149 1.00 84.44 90 PRO A O 1
ATOM 671 N N . SER A 1 91 ? -10.820 9.687 -14.967 1.00 82.44 91 SER A N 1
ATOM 672 C CA . SER A 1 91 ? -10.787 11.082 -15.404 1.00 82.44 91 SER A CA 1
ATOM 673 C C . SER A 1 91 ? -12.033 11.817 -14.907 1.00 82.44 91 SER A C 1
ATOM 675 O O . SER A 1 91 ? -13.060 11.204 -14.618 1.00 82.44 91 SER A O 1
ATOM 677 N N . TYR A 1 92 ? -11.999 13.152 -14.878 1.00 78.69 92 TYR A N 1
ATOM 678 C CA . TYR A 1 92 ? -13.161 13.978 -14.516 1.00 78.69 92 TYR A CA 1
ATOM 679 C C . TYR A 1 92 ? -14.414 13.651 -15.356 1.00 78.69 92 TYR A C 1
ATOM 681 O O . TYR A 1 92 ? -15.547 13.769 -14.881 1.00 78.69 92 TYR A O 1
ATOM 689 N N . SER A 1 93 ? -14.202 13.234 -16.609 1.00 81.12 93 SER A N 1
ATOM 690 C CA . SER A 1 93 ? -15.244 12.862 -17.564 1.00 81.12 93 SER A CA 1
ATOM 691 C C . SER A 1 93 ? -15.764 11.437 -17.375 1.00 81.12 93 SER A C 1
ATOM 693 O O . SER A 1 93 ? -16.823 11.121 -17.915 1.00 81.12 93 SER A O 1
ATOM 695 N N . SER A 1 94 ? -15.066 10.585 -16.616 1.00 82.75 94 SER A N 1
ATOM 696 C CA . SER A 1 94 ? -15.479 9.200 -16.383 1.00 82.75 94 SER A CA 1
ATOM 697 C C . SER A 1 94 ? -16.837 9.182 -15.669 1.00 82.75 94 SER A C 1
ATOM 699 O O . SER A 1 94 ? -17.031 9.913 -14.691 1.00 82.75 94 SER A O 1
ATOM 701 N N . PRO A 1 95 ? -17.827 8.416 -16.149 1.00 76.38 95 PRO A N 1
ATOM 702 C CA . PRO A 1 95 ? -19.181 8.468 -15.606 1.00 76.38 95 PRO A CA 1
ATOM 703 C C . PRO A 1 95 ? -19.298 7.845 -14.206 1.00 76.38 95 PRO A C 1
ATOM 705 O O . PRO A 1 95 ? -19.986 8.420 -13.365 1.00 76.38 95 PRO A O 1
ATOM 708 N N . ASP A 1 96 ? -18.613 6.731 -13.937 1.00 81.25 96 ASP A N 1
ATOM 709 C CA . ASP A 1 96 ? -18.738 5.939 -12.702 1.00 81.25 96 ASP A CA 1
ATOM 710 C C . ASP A 1 96 ? -17.642 6.217 -11.654 1.00 81.25 96 ASP A C 1
ATOM 712 O O . ASP A 1 96 ? -17.862 5.987 -10.464 1.00 81.25 96 ASP A O 1
ATOM 716 N N . PHE A 1 97 ? -16.490 6.751 -12.081 1.00 89.62 97 PHE A N 1
ATOM 717 C CA . PHE A 1 97 ? -15.269 6.935 -11.281 1.00 89.62 97 PHE A CA 1
ATOM 718 C C . PHE A 1 97 ? -14.677 5.626 -10.736 1.00 89.62 97 PHE A C 1
ATOM 720 O O . PHE A 1 97 ? -13.675 5.659 -10.025 1.00 89.62 97 PHE A O 1
ATOM 727 N N . LYS A 1 98 ? -15.254 4.469 -11.069 1.00 92.25 98 LYS A N 1
ATOM 728 C CA . LYS A 1 98 ? -14.838 3.181 -10.522 1.00 92.25 98 LYS A CA 1
ATOM 729 C C . LYS A 1 98 ? -13.458 2.814 -11.071 1.00 92.25 98 LYS A C 1
ATOM 731 O O . LYS A 1 98 ? -13.250 2.815 -12.280 1.00 92.25 98 LYS A O 1
ATOM 736 N N . ILE A 1 99 ? -12.529 2.460 -10.183 1.00 92.69 99 ILE A N 1
ATOM 737 C CA . ILE A 1 99 ? -11.261 1.854 -10.604 1.00 92.69 99 ILE A CA 1
ATOM 738 C C . ILE A 1 99 ? -11.534 0.382 -10.958 1.00 92.69 99 ILE A C 1
ATOM 740 O O . ILE A 1 99 ? -12.234 -0.287 -10.191 1.00 92.69 99 ILE A O 1
ATOM 744 N N . PRO A 1 100 ? -11.024 -0.140 -12.092 1.00 93.94 100 PRO A N 1
ATOM 745 C CA . PRO A 1 100 ? -11.180 -1.547 -12.451 1.00 93.94 100 PRO A CA 1
ATOM 746 C C . PRO A 1 100 ? -10.694 -2.498 -11.351 1.00 93.94 100 PRO A C 1
ATOM 748 O O . PRO A 1 100 ? -9.699 -2.232 -10.684 1.00 93.94 100 PRO A O 1
ATOM 751 N N . ASP A 1 101 ? -11.370 -3.637 -11.198 1.00 96.38 101 ASP A N 1
ATOM 752 C CA . ASP A 1 101 ? -11.040 -4.626 -10.163 1.00 96.38 101 ASP A CA 1
ATOM 753 C C . ASP A 1 101 ? -9.935 -5.611 -10.609 1.00 96.38 101 ASP A C 1
ATOM 755 O O . ASP A 1 101 ? -9.400 -6.357 -9.787 1.00 96.38 101 ASP A O 1
ATOM 759 N N . ARG A 1 102 ? -9.576 -5.610 -11.904 1.00 96.31 102 ARG A N 1
ATOM 760 C CA . ARG A 1 102 ? -8.537 -6.452 -12.523 1.00 96.31 102 ARG A CA 1
ATOM 761 C C . ARG A 1 102 ? -7.509 -5.601 -13.249 1.00 96.31 102 ARG A C 1
ATOM 763 O O . ARG A 1 102 ? -7.874 -4.702 -14.006 1.00 96.31 102 ARG A O 1
ATOM 770 N N . HIS A 1 103 ? -6.240 -5.967 -13.105 1.00 95.06 103 HIS A N 1
ATOM 771 C CA . HIS A 1 103 ? -5.123 -5.220 -13.676 1.00 95.06 103 HIS A CA 1
ATOM 772 C C . HIS A 1 103 ? -4.172 -6.150 -14.421 1.00 95.06 103 HIS A C 1
ATOM 774 O O . HIS A 1 103 ? -3.840 -7.243 -13.959 1.00 95.06 103 HIS A O 1
ATOM 780 N N . ALA A 1 104 ? -3.711 -5.708 -15.590 1.00 92.69 104 ALA A N 1
ATOM 781 C CA . ALA A 1 104 ? -2.728 -6.457 -16.369 1.00 92.69 104 ALA A CA 1
ATOM 782 C C . ALA A 1 104 ? -1.337 -6.444 -15.708 1.00 92.69 104 ALA A C 1
ATOM 784 O O . ALA A 1 104 ? -0.592 -7.424 -15.817 1.00 92.69 104 ALA A O 1
ATOM 785 N N . GLY A 1 105 ? -1.017 -5.341 -15.019 1.00 93.88 105 GLY A N 1
ATOM 786 C CA . GLY A 1 105 ? 0.333 -5.015 -14.572 1.00 93.88 105 GLY A CA 1
ATOM 787 C C . GLY A 1 105 ? 1.282 -4.744 -15.743 1.00 93.88 105 GLY A C 1
ATOM 788 O O . GLY A 1 105 ? 0.940 -4.909 -16.918 1.00 93.88 105 GLY A O 1
ATOM 789 N N . GLN A 1 106 ? 2.505 -4.352 -15.415 1.00 96.38 106 GLN A N 1
ATOM 790 C CA . GLN A 1 106 ? 3.573 -4.149 -16.379 1.00 96.38 106 GLN A CA 1
ATOM 791 C C . GLN A 1 106 ? 4.463 -5.391 -16.453 1.00 96.38 106 GLN A C 1
ATOM 793 O O . GLN A 1 106 ? 4.853 -5.944 -15.426 1.00 96.38 106 GLN A O 1
ATOM 798 N N . ARG A 1 107 ? 4.805 -5.830 -17.669 1.00 96.75 107 ARG A N 1
ATOM 799 C CA . ARG A 1 107 ? 5.829 -6.868 -17.872 1.00 96.75 107 ARG A CA 1
ATOM 800 C C . ARG A 1 107 ? 7.216 -6.306 -17.570 1.00 96.75 107 ARG A C 1
ATOM 802 O O . ARG A 1 107 ? 7.495 -5.170 -17.946 1.00 96.75 107 ARG A O 1
ATOM 809 N N . LEU A 1 108 ? 8.076 -7.106 -16.956 1.00 97.19 108 LEU A N 1
ATOM 810 C CA . LEU A 1 108 ? 9.492 -6.807 -16.746 1.00 97.19 108 LEU A CA 1
ATOM 811 C C . LEU A 1 108 ? 10.357 -7.585 -17.749 1.00 97.19 108 LEU A C 1
ATOM 813 O O . LEU A 1 108 ? 9.873 -8.482 -18.445 1.00 97.19 108 LEU A O 1
ATOM 817 N N . ALA A 1 109 ? 11.634 -7.218 -17.855 1.00 95.62 109 ALA A N 1
ATOM 818 C CA . ALA A 1 109 ? 12.549 -7.773 -18.854 1.00 95.62 109 ALA A CA 1
ATOM 819 C C . ALA A 1 109 ? 12.829 -9.279 -18.681 1.00 95.62 109 ALA A C 1
ATOM 821 O O . ALA A 1 109 ? 13.117 -9.961 -19.661 1.00 95.62 109 ALA A O 1
ATOM 822 N N . ASP A 1 110 ? 12.706 -9.800 -17.461 1.00 93.81 110 ASP A N 1
ATOM 823 C CA . ASP A 1 110 ? 12.841 -11.224 -17.121 1.00 93.81 110 ASP A CA 1
ATOM 824 C C . ASP A 1 110 ? 11.578 -12.052 -17.448 1.00 93.81 110 ASP A C 1
ATOM 826 O O . ASP A 1 110 ? 11.554 -13.263 -17.246 1.00 93.81 110 ASP A O 1
ATOM 830 N N . GLY A 1 111 ? 10.517 -11.412 -17.954 1.00 94.06 111 GLY A N 1
ATOM 831 C CA . GLY A 1 111 ? 9.227 -12.041 -18.233 1.00 94.06 111 GLY A CA 1
ATOM 832 C C . GLY A 1 111 ? 8.255 -12.050 -17.050 1.00 94.06 111 GLY A C 1
ATOM 833 O O . GLY A 1 111 ? 7.096 -12.433 -17.234 1.00 94.06 111 GLY A O 1
ATOM 834 N N . SER A 1 112 ? 8.678 -11.585 -15.872 1.00 96.19 112 SER A N 1
ATOM 835 C CA . SER A 1 112 ? 7.789 -11.379 -14.730 1.00 96.19 112 SER A CA 1
ATOM 836 C C . SER A 1 112 ? 6.813 -10.222 -14.972 1.00 96.19 112 SER A C 1
ATOM 838 O O . SER A 1 112 ? 6.893 -9.482 -15.962 1.00 96.19 112 SER A O 1
ATOM 840 N N . ARG A 1 113 ? 5.833 -10.070 -14.082 1.00 96.88 113 ARG A N 1
ATOM 841 C CA . ARG A 1 113 ? 4.865 -8.969 -14.109 1.00 96.88 113 ARG A CA 1
ATOM 842 C C . ARG A 1 113 ? 4.783 -8.304 -12.752 1.00 96.88 113 ARG A C 1
ATOM 844 O O . ARG A 1 113 ? 4.869 -8.976 -11.729 1.00 96.88 113 ARG A O 1
ATOM 851 N N . ILE A 1 114 ? 4.543 -7.001 -12.744 1.00 97.75 114 ILE A N 1
ATOM 852 C CA . ILE A 1 114 ? 4.389 -6.224 -11.517 1.00 97.75 114 ILE A CA 1
ATOM 853 C C . ILE A 1 114 ? 3.213 -5.259 -11.622 1.00 97.75 114 ILE A C 1
ATOM 855 O O . ILE A 1 114 ? 2.960 -4.670 -12.673 1.00 97.75 114 ILE A O 1
ATOM 859 N N . PHE A 1 115 ? 2.500 -5.097 -10.519 1.00 97.81 115 PHE A N 1
ATOM 860 C CA . PHE A 1 115 ? 1.455 -4.103 -10.344 1.00 97.81 115 PHE A CA 1
ATOM 861 C C . PHE A 1 115 ? 1.699 -3.384 -9.024 1.00 97.81 115 PHE A C 1
ATOM 863 O O . PHE A 1 115 ? 1.914 -4.036 -8.002 1.00 97.81 115 PHE A O 1
ATOM 870 N N . ILE A 1 116 ? 1.689 -2.057 -9.036 1.00 96.50 116 ILE A N 1
ATOM 871 C CA . ILE A 1 116 ? 1.951 -1.240 -7.856 1.00 96.50 116 ILE A CA 1
ATOM 872 C C . ILE A 1 116 ? 0.829 -0.235 -7.649 1.00 96.50 116 ILE A C 1
ATOM 874 O O . ILE A 1 116 ? 0.177 0.211 -8.588 1.00 96.50 116 ILE A O 1
ATOM 878 N N . CYS A 1 117 ? 0.650 0.177 -6.401 1.00 92.25 117 CYS A N 1
ATOM 879 C CA . CYS A 1 117 ? 0.061 1.454 -6.100 1.00 92.25 117 CYS A CA 1
ATOM 880 C C . CYS A 1 117 ? 1.004 2.327 -5.262 1.00 92.25 117 CYS A C 1
ATOM 882 O O . CYS A 1 117 ? 1.516 1.931 -4.212 1.00 92.25 117 CYS A O 1
ATOM 884 N N . CYS A 1 118 ? 1.267 3.546 -5.705 1.00 85.88 118 CYS A N 1
ATOM 885 C CA . CYS A 1 118 ? 1.122 3.993 -7.092 1.00 85.88 118 CYS A CA 1
ATOM 886 C C . CYS A 1 118 ? 2.375 4.791 -7.442 1.00 85.88 118 CYS A C 1
ATOM 888 O O . CYS A 1 118 ? 2.952 5.447 -6.566 1.00 85.88 118 CYS A O 1
ATOM 890 N N . SER A 1 119 ? 2.848 4.688 -8.683 1.00 86.06 119 SER A N 1
ATOM 891 C CA . SER A 1 119 ? 3.945 5.520 -9.163 1.00 86.06 119 SER A CA 1
ATOM 892 C C . SER A 1 119 ? 3.543 6.991 -9.092 1.00 86.06 119 SER A C 1
ATOM 894 O O . SER A 1 119 ? 2.362 7.344 -9.146 1.00 86.06 119 SER A O 1
ATOM 896 N N . ASP A 1 120 ? 4.537 7.870 -9.025 1.00 81.62 120 ASP A N 1
ATOM 897 C CA . ASP A 1 120 ? 4.288 9.311 -8.957 1.00 81.62 120 ASP A CA 1
ATOM 898 C C . ASP A 1 120 ? 3.545 9.816 -10.213 1.00 81.62 120 ASP A C 1
ATOM 900 O O . ASP A 1 120 ? 2.829 10.811 -10.159 1.00 81.62 120 ASP A O 1
ATOM 904 N N . SER A 1 121 ? 3.662 9.097 -11.339 1.00 81.00 121 SER A N 1
ATOM 905 C CA . SER A 1 121 ? 2.975 9.418 -12.597 1.00 81.00 121 SER A CA 1
ATOM 906 C C . SER A 1 121 ? 1.525 8.927 -12.688 1.00 81.00 121 SER A C 1
ATOM 908 O O . SER A 1 121 ? 0.775 9.445 -13.513 1.00 81.00 121 SER A O 1
ATOM 910 N N . GLY A 1 122 ? 1.121 7.946 -11.875 1.00 80.56 122 GLY A N 1
ATOM 911 C CA . GLY A 1 122 ? -0.266 7.469 -11.807 1.00 80.56 122 GLY A CA 1
ATOM 912 C C . GLY A 1 122 ? -1.084 8.102 -10.682 1.00 80.56 122 GLY A C 1
ATOM 913 O O . GLY A 1 122 ? -2.296 7.897 -10.616 1.00 80.56 122 GLY A O 1
ATOM 914 N N . ALA A 1 123 ? -0.446 8.880 -9.804 1.00 85.69 123 ALA A N 1
ATOM 915 C CA . ALA A 1 123 ? -1.122 9.583 -8.725 1.00 85.69 123 ALA A CA 1
ATOM 916 C C . ALA A 1 123 ? -2.069 10.672 -9.261 1.00 85.69 123 ALA A C 1
ATOM 918 O O . ALA A 1 123 ? -1.718 11.465 -10.134 1.00 85.69 123 ALA A O 1
ATOM 919 N N . THR A 1 124 ? -3.278 10.750 -8.704 1.00 86.69 124 THR A N 1
ATOM 920 C CA . THR A 1 124 ? -4.298 11.723 -9.118 1.00 86.69 124 THR A CA 1
ATOM 921 C C . THR A 1 124 ? -5.075 12.285 -7.932 1.00 86.69 124 THR A C 1
ATOM 923 O O . THR A 1 124 ? -5.265 11.639 -6.901 1.00 86.69 124 THR A O 1
ATOM 926 N N . THR A 1 125 ? -5.564 13.517 -8.067 1.00 84.31 125 THR A N 1
ATOM 927 C CA . THR A 1 125 ? -6.458 14.149 -7.085 1.00 84.31 125 THR A CA 1
ATOM 928 C C . THR A 1 125 ? -7.853 13.532 -7.067 1.00 84.31 125 THR A C 1
ATOM 930 O O . THR A 1 125 ? -8.539 13.674 -6.062 1.00 84.31 125 THR A O 1
ATOM 933 N N . TYR A 1 126 ? -8.262 12.827 -8.127 1.00 86.06 126 TYR A N 1
ATOM 934 C CA . TYR A 1 126 ? -9.577 12.178 -8.207 1.00 86.06 126 TYR A CA 1
ATOM 935 C C . TYR A 1 126 ? -9.658 10.856 -7.435 1.00 86.06 126 TYR A C 1
ATOM 937 O O . TYR A 1 126 ? -10.752 10.357 -7.197 1.00 86.06 126 TYR A O 1
ATOM 945 N N . ALA A 1 127 ? -8.519 10.288 -7.038 1.00 88.88 127 ALA A N 1
ATOM 946 C CA . ALA A 1 127 ? -8.427 9.036 -6.299 1.00 88.88 127 ALA A CA 1
ATOM 947 C C . ALA A 1 127 ? -7.324 9.158 -5.241 1.00 88.88 127 ALA A C 1
ATOM 949 O O . ALA A 1 127 ? -6.170 8.812 -5.492 1.00 88.88 127 ALA A O 1
ATOM 950 N N . GLU A 1 128 ? -7.673 9.656 -4.048 1.00 88.69 128 GLU A N 1
ATOM 951 C CA . GLU A 1 128 ? -6.709 9.935 -2.967 1.00 88.69 128 GLU A CA 1
ATOM 952 C C . GLU A 1 128 ? -5.832 8.729 -2.610 1.00 88.69 128 GLU A C 1
ATOM 954 O O . GLU A 1 128 ? -4.673 8.906 -2.249 1.00 88.69 128 GLU A O 1
ATOM 959 N N . ILE A 1 129 ? -6.343 7.505 -2.783 1.00 89.25 129 ILE A N 1
ATOM 960 C CA . ILE A 1 129 ? -5.592 6.275 -2.508 1.00 89.25 129 ILE A CA 1
ATOM 961 C C . ILE A 1 129 ? -4.293 6.153 -3.318 1.00 89.25 129 ILE A C 1
ATOM 963 O O . ILE A 1 129 ? -3.358 5.480 -2.890 1.00 89.25 129 ILE A O 1
ATOM 967 N N . THR A 1 130 ? -4.228 6.821 -4.471 1.00 90.88 130 THR A N 1
ATOM 968 C CA . THR A 1 130 ? -3.070 6.799 -5.373 1.00 90.88 130 THR A CA 1
ATOM 969 C C . THR A 1 130 ? -1.934 7.716 -4.916 1.00 90.88 130 THR A C 1
ATOM 971 O O . THR A 1 130 ? -0.822 7.621 -5.429 1.00 90.88 130 THR A O 1
ATOM 974 N N . LYS A 1 131 ? -2.171 8.587 -3.928 1.00 90.31 131 LYS A N 1
ATOM 975 C CA . LYS A 1 131 ? -1.180 9.539 -3.409 1.00 90.31 131 LYS A CA 1
ATOM 976 C C . LYS A 1 131 ? -0.376 8.935 -2.263 1.00 90.31 131 LYS A C 1
ATOM 978 O O . LYS A 1 131 ? -0.601 9.244 -1.100 1.00 90.31 131 LYS A O 1
ATOM 983 N N . GLN A 1 132 ? 0.538 8.036 -2.605 1.00 89.62 132 GLN A N 1
ATOM 984 C CA . GLN A 1 132 ? 1.373 7.333 -1.633 1.00 89.62 132 GLN A CA 1
ATOM 985 C C . GLN A 1 132 ? 2.782 7.939 -1.610 1.00 89.62 132 GLN A C 1
ATOM 987 O O . GLN A 1 132 ? 3.676 7.480 -2.326 1.00 89.62 132 GLN A O 1
ATOM 992 N N . ASP A 1 133 ? 2.976 8.990 -0.812 1.00 89.25 133 ASP A N 1
ATOM 993 C CA . ASP A 1 133 ? 4.215 9.787 -0.831 1.00 89.25 133 ASP A CA 1
ATOM 994 C C . ASP A 1 133 ? 5.364 9.124 -0.049 1.00 89.25 133 ASP A C 1
ATOM 996 O O . ASP A 1 133 ? 6.537 9.279 -0.394 1.00 89.25 133 ASP A O 1
ATOM 1000 N N . TYR A 1 134 ? 5.042 8.338 0.985 1.00 93.12 134 TYR A N 1
ATOM 1001 C CA . TYR A 1 134 ? 6.037 7.717 1.874 1.00 93.12 134 TYR A CA 1
ATOM 1002 C C . TYR A 1 134 ? 6.109 6.199 1.781 1.00 93.12 134 TYR A C 1
ATOM 1004 O O . TYR A 1 134 ? 6.976 5.603 2.419 1.00 93.12 134 TYR A O 1
ATOM 1012 N N . MET A 1 135 ? 5.234 5.564 1.007 1.00 95.00 135 MET A N 1
ATOM 1013 C CA . MET A 1 135 ? 5.210 4.115 0.851 1.00 95.00 135 MET A CA 1
ATOM 1014 C C . MET A 1 135 ? 4.738 3.714 -0.544 1.00 95.00 135 MET A C 1
ATOM 1016 O O . MET A 1 135 ? 4.141 4.515 -1.250 1.00 95.00 135 MET A O 1
ATOM 1020 N N . LYS A 1 136 ? 5.000 2.474 -0.945 1.00 96.56 136 LYS A N 1
ATOM 1021 C CA . LYS A 1 136 ? 4.410 1.821 -2.117 1.00 96.56 136 LYS A CA 1
ATOM 1022 C C . LYS A 1 136 ? 3.968 0.419 -1.716 1.00 96.56 136 LYS A C 1
ATOM 1024 O O . LYS A 1 136 ? 4.529 -0.179 -0.799 1.00 96.56 136 LYS A O 1
ATOM 1029 N N . PHE A 1 137 ? 2.952 -0.094 -2.385 1.00 97.56 137 PHE A N 1
ATOM 1030 C CA . PHE A 1 137 ? 2.492 -1.465 -2.207 1.00 97.56 137 PHE A CA 1
ATOM 1031 C C . PHE A 1 137 ? 2.131 -2.061 -3.552 1.00 97.56 137 PHE A C 1
ATOM 1033 O O . PHE A 1 137 ? 1.920 -1.328 -4.511 1.00 97.56 137 PHE A O 1
ATOM 1040 N N . GLY A 1 138 ? 2.098 -3.377 -3.654 1.00 97.69 138 GLY A N 1
ATOM 1041 C CA . GLY A 1 138 ? 1.926 -4.015 -4.940 1.00 97.69 138 GLY A CA 1
ATOM 1042 C C . GLY A 1 138 ? 2.044 -5.520 -4.883 1.00 97.69 138 GLY A C 1
ATOM 1043 O O . GLY A 1 138 ? 2.185 -6.132 -3.827 1.00 97.69 138 GLY A O 1
ATOM 1044 N N . ALA A 1 139 ? 1.988 -6.102 -6.065 1.00 97.75 139 ALA A N 1
ATOM 1045 C CA . ALA A 1 139 ? 2.142 -7.519 -6.278 1.00 97.75 139 ALA A CA 1
ATOM 1046 C C . ALA A 1 139 ? 3.082 -7.760 -7.455 1.00 97.75 139 ALA A C 1
ATOM 1048 O O . ALA A 1 139 ? 3.050 -7.047 -8.460 1.00 97.75 139 ALA A O 1
ATOM 1049 N N . TRP A 1 140 ? 3.901 -8.791 -7.333 1.00 97.62 140 TRP A N 1
ATOM 1050 C CA . TRP A 1 140 ? 4.788 -9.279 -8.373 1.00 97.62 140 TRP A CA 1
ATOM 1051 C C . TRP A 1 140 ? 4.491 -10.751 -8.635 1.00 97.62 140 TRP A C 1
ATOM 1053 O O . TRP A 1 140 ? 4.272 -11.524 -7.701 1.00 97.62 140 TRP A O 1
ATOM 1063 N N . ILE A 1 141 ? 4.450 -11.113 -9.915 1.00 96.31 141 ILE A N 1
ATOM 1064 C CA . ILE A 1 141 ? 4.324 -12.488 -10.391 1.00 96.31 141 ILE A CA 1
ATOM 1065 C C . ILE A 1 141 ? 5.597 -12.804 -11.167 1.00 96.31 141 ILE A C 1
ATOM 1067 O O . ILE A 1 141 ? 5.802 -12.253 -12.251 1.00 96.31 141 ILE A O 1
ATOM 1071 N N . GLY A 1 142 ? 6.432 -13.675 -10.611 1.00 94.81 142 GLY A N 1
ATOM 1072 C CA . GLY A 1 142 ? 7.688 -14.120 -11.191 1.00 94.81 142 GLY A CA 1
ATOM 1073 C C . GLY A 1 142 ? 7.524 -14.896 -12.494 1.00 94.81 142 GLY A C 1
ATOM 1074 O O . GLY A 1 142 ? 6.414 -15.316 -12.848 1.00 94.81 142 GLY A O 1
ATOM 1075 N N . PRO A 1 143 ? 8.626 -15.096 -13.235 1.00 92.62 143 PRO A N 1
ATOM 1076 C CA . PRO A 1 143 ? 8.588 -15.779 -14.524 1.00 92.62 143 PRO A CA 1
ATOM 1077 C C . PRO A 1 143 ? 8.135 -17.242 -14.401 1.00 92.62 143 PRO A C 1
ATOM 1079 O O . PRO A 1 143 ? 7.573 -17.775 -15.357 1.00 92.62 143 PRO A O 1
ATOM 1082 N N . ASN A 1 144 ? 8.300 -17.870 -13.227 1.00 90.56 144 ASN A N 1
ATOM 1083 C CA . ASN A 1 144 ? 7.837 -19.235 -12.961 1.00 90.56 144 ASN A CA 1
ATOM 1084 C C . ASN A 1 144 ? 6.517 -19.271 -12.170 1.00 90.56 144 ASN A C 1
ATOM 1086 O O . ASN A 1 144 ? 6.108 -20.330 -11.696 1.00 90.56 144 ASN A O 1
ATOM 1090 N N . GLY A 1 145 ? 5.836 -18.130 -12.029 1.00 89.88 145 GLY A N 1
ATOM 1091 C CA . GLY A 1 145 ? 4.577 -18.018 -11.297 1.00 89.88 145 GLY A CA 1
ATOM 1092 C C . GLY A 1 145 ? 4.732 -17.827 -9.788 1.00 89.88 145 GLY A C 1
ATOM 1093 O O . GLY A 1 145 ? 3.733 -17.922 -9.077 1.00 89.88 145 GLY A O 1
ATOM 1094 N N . GLU A 1 146 ? 5.939 -17.541 -9.287 1.00 91.69 146 GLU A N 1
ATOM 1095 C CA . GLU A 1 146 ? 6.133 -17.113 -7.900 1.00 91.69 146 GLU A CA 1
ATOM 1096 C C . GLU A 1 146 ? 5.327 -15.841 -7.628 1.00 91.69 146 GLU A C 1
ATOM 1098 O O . GLU A 1 146 ? 5.248 -14.963 -8.481 1.00 91.69 146 GLU A O 1
ATOM 1103 N N . ILE A 1 147 ? 4.732 -15.719 -6.445 1.00 93.62 147 ILE A N 1
ATOM 1104 C CA . ILE A 1 147 ? 3.943 -14.541 -6.081 1.00 93.62 147 ILE A CA 1
ATOM 1105 C C . ILE A 1 147 ? 4.586 -13.879 -4.875 1.00 93.62 147 ILE A C 1
ATOM 1107 O O . ILE A 1 147 ? 4.827 -14.525 -3.855 1.00 93.62 147 ILE A O 1
ATOM 1111 N N . ASP A 1 148 ? 4.790 -12.571 -4.977 1.00 95.50 148 ASP A N 1
ATOM 1112 C CA . ASP A 1 148 ? 5.103 -11.735 -3.829 1.00 95.50 148 ASP A CA 1
ATOM 1113 C C . ASP A 1 148 ? 4.140 -10.554 -3.757 1.00 95.50 148 ASP A C 1
ATOM 1115 O O . ASP A 1 148 ? 4.034 -9.763 -4.695 1.00 95.50 148 ASP A O 1
ATOM 1119 N N . LEU A 1 149 ? 3.437 -10.439 -2.635 1.00 97.12 149 LEU A N 1
ATOM 1120 C CA . LEU A 1 149 ? 2.661 -9.262 -2.283 1.00 97.12 149 LEU A CA 1
ATOM 1121 C C . LEU A 1 149 ? 3.487 -8.448 -1.295 1.00 97.12 149 LEU A C 1
ATOM 1123 O O . LEU A 1 149 ? 3.941 -8.973 -0.274 1.00 97.12 149 LEU A O 1
ATOM 1127 N N . PHE A 1 150 ? 3.676 -7.168 -1.590 1.00 97.19 150 PHE A N 1
ATOM 1128 C CA . PHE A 1 150 ? 4.638 -6.344 -0.876 1.00 97.19 150 PHE A CA 1
ATOM 1129 C C . PHE A 1 150 ? 4.101 -4.952 -0.562 1.00 97.19 150 PHE A C 1
ATOM 1131 O O . PHE A 1 150 ? 3.349 -4.360 -1.333 1.00 97.19 150 PHE A O 1
ATOM 1138 N N . ALA A 1 151 ? 4.503 -4.419 0.584 1.00 97.12 151 ALA A N 1
ATOM 1139 C CA . ALA A 1 151 ? 4.301 -3.036 0.987 1.00 97.12 151 ALA A CA 1
ATOM 1140 C C . ALA A 1 151 ? 5.572 -2.539 1.667 1.00 97.12 151 ALA A C 1
ATOM 1142 O O . ALA A 1 151 ? 6.238 -3.285 2.378 1.00 97.12 151 ALA A O 1
ATOM 1143 N N . GLY A 1 152 ? 5.922 -1.277 1.482 1.00 95.94 152 GLY A N 1
ATOM 1144 C CA . GLY A 1 152 ? 7.133 -0.749 2.088 1.00 95.94 152 GLY A CA 1
ATOM 1145 C C . GLY A 1 152 ? 7.325 0.725 1.819 1.00 95.94 152 GLY A C 1
ATOM 1146 O O . GLY A 1 152 ? 6.682 1.312 0.953 1.00 95.94 152 GLY A O 1
ATOM 1147 N N . GLY A 1 153 ? 8.196 1.343 2.597 1.00 96.38 153 GLY A N 1
ATOM 1148 C CA . GLY A 1 153 ? 8.334 2.791 2.609 1.00 96.38 153 GLY A CA 1
ATOM 1149 C C . GLY A 1 153 ? 9.082 3.277 3.832 1.00 96.38 153 GLY A C 1
ATOM 1150 O O . GLY A 1 153 ? 9.727 2.487 4.514 1.00 96.38 153 GLY A O 1
ATOM 1151 N N . PHE A 1 154 ? 8.965 4.567 4.124 1.00 96.56 154 PHE A N 1
ATOM 1152 C CA . PHE A 1 154 ? 9.491 5.184 5.336 1.00 96.56 154 PHE A CA 1
ATOM 1153 C C . PHE A 1 154 ? 8.471 5.070 6.469 1.00 96.56 154 PHE A C 1
ATOM 1155 O O . PHE A 1 154 ? 7.441 5.754 6.413 1.00 96.56 154 PHE A O 1
ATOM 1162 N N . PRO A 1 155 ? 8.721 4.240 7.498 1.00 95.94 155 PRO A N 1
ATOM 1163 C CA . PRO A 1 155 ? 7.860 4.213 8.668 1.00 95.94 155 PRO A CA 1
ATOM 1164 C C . PRO A 1 155 ? 7.783 5.589 9.332 1.00 95.94 155 PRO A C 1
ATOM 1166 O O . PRO A 1 155 ? 8.702 6.410 9.211 1.00 95.94 155 PRO A O 1
ATOM 1169 N N . VAL A 1 156 ? 6.712 5.817 10.086 1.00 94.75 156 VAL A N 1
ATOM 1170 C CA . VAL A 1 156 ? 6.625 6.970 10.991 1.00 94.75 156 VAL A CA 1
ATOM 1171 C C . VAL A 1 156 ? 7.859 6.994 11.905 1.00 94.75 156 VAL A C 1
ATOM 1173 O O . VAL A 1 156 ? 8.381 5.947 12.294 1.00 94.75 156 VAL A O 1
ATOM 1176 N N . GLY A 1 157 ? 8.401 8.186 12.169 1.00 91.31 157 GLY A N 1
ATOM 1177 C CA . GLY A 1 157 ? 9.657 8.347 12.916 1.00 91.31 157 GLY A CA 1
ATOM 1178 C C . GLY A 1 157 ? 10.937 8.044 12.131 1.00 91.31 157 GLY A C 1
ATOM 1179 O O . GLY A 1 157 ? 12.039 8.244 12.644 1.00 91.31 157 GLY A O 1
ATOM 1180 N N . LYS A 1 158 ? 10.822 7.580 10.882 1.00 93.12 158 LYS A N 1
ATOM 1181 C CA . LYS A 1 158 ? 11.953 7.266 9.994 1.00 93.12 158 LYS A CA 1
ATOM 1182 C C . LYS A 1 158 ? 11.916 8.029 8.671 1.00 93.12 158 LYS A C 1
ATOM 1184 O O . LYS A 1 158 ? 12.754 7.789 7.802 1.00 93.12 158 LYS A O 1
ATOM 1189 N N . THR A 1 159 ? 10.978 8.960 8.509 1.00 90.88 159 THR A N 1
ATOM 1190 C CA . THR A 1 159 ? 10.904 9.798 7.310 1.00 90.88 159 THR A CA 1
ATOM 1191 C C . THR A 1 159 ? 12.127 10.703 7.175 1.00 90.88 159 THR A C 1
ATOM 1193 O O . THR A 1 159 ? 12.642 11.177 8.190 1.00 90.88 159 THR A O 1
ATOM 1196 N N . PRO A 1 160 ? 12.568 11.011 5.945 1.00 87.25 160 PRO A N 1
ATOM 1197 C CA . PRO A 1 160 ? 13.599 12.012 5.720 1.00 87.25 160 PRO A CA 1
ATOM 1198 C C . PRO A 1 160 ? 13.219 13.373 6.329 1.00 87.25 160 PRO A C 1
ATOM 1200 O O . PRO A 1 160 ? 12.048 13.775 6.240 1.00 87.25 160 PRO A O 1
ATOM 1203 N N . PRO A 1 161 ? 14.187 14.118 6.896 1.00 83.50 161 PRO A N 1
ATOM 1204 C CA . PRO A 1 161 ? 13.939 15.481 7.339 1.00 83.50 161 PRO A CA 1
ATOM 1205 C C . PRO A 1 161 ? 13.537 16.373 6.148 1.00 83.50 161 PR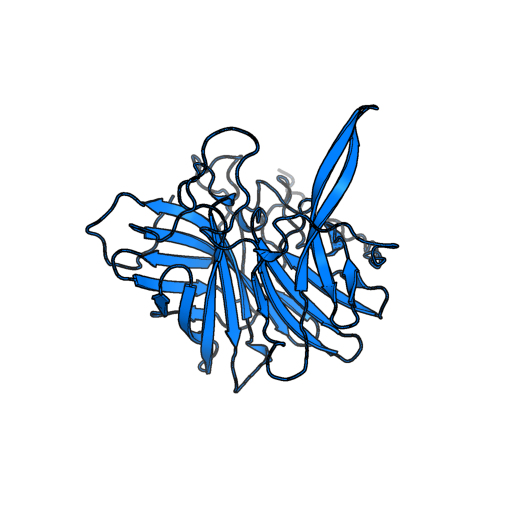O A C 1
ATOM 1207 O O . PRO A 1 161 ? 13.945 16.122 5.007 1.00 83.50 161 PRO A O 1
ATOM 1210 N N . PRO A 1 162 ? 12.737 17.429 6.379 1.00 79.25 162 PRO A N 1
ATOM 1211 C CA . PRO A 1 162 ? 12.456 18.419 5.356 1.00 79.25 162 PRO A CA 1
ATOM 1212 C C . PRO A 1 162 ? 13.748 19.148 4.966 1.00 79.25 162 PRO A C 1
ATOM 1214 O O . PRO A 1 162 ? 14.690 19.256 5.748 1.00 79.25 162 PRO A O 1
ATOM 1217 N N . LYS A 1 163 ? 13.771 19.705 3.752 1.00 74.25 163 LYS A N 1
ATOM 1218 C CA . LYS A 1 163 ? 14.917 20.479 3.250 1.00 74.25 163 LYS A CA 1
ATOM 1219 C C . LYS A 1 163 ? 15.215 21.726 4.101 1.00 74.25 163 LYS A C 1
ATOM 1221 O O . LYS A 1 163 ? 16.350 22.187 4.117 1.00 74.25 163 LYS A O 1
ATOM 1226 N N . TRP A 1 164 ? 14.202 22.261 4.785 1.00 73.06 164 TRP A N 1
ATOM 1227 C CA . TRP A 1 164 ? 14.287 23.454 5.625 1.00 73.06 164 TRP A CA 1
ATOM 1228 C C . TRP A 1 164 ? 13.447 23.275 6.894 1.00 73.06 164 TRP A C 1
ATOM 1230 O O . TRP A 1 164 ? 12.354 22.713 6.826 1.00 73.06 164 TRP A O 1
ATOM 1240 N N . GLY A 1 165 ? 13.933 23.799 8.022 1.00 73.62 165 GLY A N 1
ATOM 1241 C CA . GLY A 1 165 ? 13.251 23.754 9.320 1.00 73.62 165 GLY A CA 1
ATOM 1242 C C . GLY A 1 165 ? 13.774 22.669 10.266 1.00 73.62 165 GLY A C 1
ATOM 1243 O O . GLY A 1 165 ? 14.670 21.899 9.923 1.00 73.62 165 GLY A O 1
ATOM 1244 N N . SER A 1 166 ? 13.230 22.636 11.484 1.00 71.44 166 SER A N 1
ATOM 1245 C CA . SER A 1 166 ? 13.506 21.578 12.457 1.00 71.44 166 SER A CA 1
ATOM 1246 C C . SER A 1 166 ? 12.635 20.350 12.185 1.00 71.44 166 SER A C 1
ATOM 1248 O O . SER A 1 166 ? 11.498 20.453 11.725 1.00 71.44 166 SER A O 1
ATOM 1250 N N . HIS A 1 167 ? 13.179 19.170 12.475 1.00 75.88 167 HIS A N 1
ATOM 1251 C CA . HIS A 1 167 ? 12.474 17.901 12.354 1.00 75.88 167 HIS A CA 1
ATOM 1252 C C . HIS A 1 167 ? 12.710 17.071 13.604 1.00 75.88 167 HIS A C 1
ATOM 1254 O O . HIS A 1 167 ? 13.840 16.674 13.884 1.00 75.88 167 HIS A O 1
ATOM 1260 N N . THR A 1 168 ? 11.632 16.813 14.334 1.00 78.69 168 THR A N 1
ATOM 1261 C CA . THR A 1 168 ? 11.619 15.855 15.434 1.00 78.69 168 THR A CA 1
ATOM 1262 C C . THR A 1 168 ? 10.841 14.639 14.949 1.00 78.69 168 THR A C 1
ATOM 1264 O O . THR A 1 168 ? 9.638 14.774 14.717 1.00 78.69 168 THR A O 1
ATOM 1267 N N . PRO A 1 169 ? 11.496 13.484 14.748 1.00 79.38 169 PRO A N 1
ATOM 1268 C CA . PRO A 1 169 ? 10.805 12.281 14.306 1.00 79.38 169 PRO A CA 1
ATOM 1269 C C . PRO A 1 169 ? 9.765 11.834 15.338 1.00 79.38 169 PRO A C 1
ATOM 1271 O O . PRO A 1 169 ? 10.048 11.822 16.540 1.00 79.38 169 PRO A O 1
ATOM 1274 N N . GLU A 1 170 ? 8.568 11.457 14.888 1.00 83.94 170 GLU A N 1
ATOM 1275 C CA . GLU A 1 170 ? 7.549 10.934 15.796 1.00 83.94 170 GLU A CA 1
ATOM 1276 C C . GLU A 1 170 ? 7.942 9.549 16.327 1.00 83.94 170 GLU A C 1
ATOM 1278 O O . GLU A 1 170 ? 8.398 8.686 15.584 1.00 83.94 170 GLU A O 1
ATOM 1283 N N . THR A 1 171 ? 7.736 9.309 17.621 1.00 81.38 171 THR A N 1
ATOM 1284 C CA . THR A 1 171 ? 8.069 8.021 18.260 1.00 81.38 171 THR A CA 1
ATOM 1285 C C . THR A 1 171 ? 6.839 7.208 18.660 1.00 81.38 171 THR A C 1
ATOM 1287 O O . THR A 1 171 ? 6.959 6.019 18.947 1.00 81.38 171 THR A O 1
ATOM 1290 N N . LYS A 1 172 ? 5.653 7.831 18.669 1.00 83.75 172 LYS A N 1
ATOM 1291 C CA . LYS A 1 172 ? 4.347 7.203 18.915 1.00 83.75 172 LYS A CA 1
ATOM 1292 C C . LYS A 1 172 ? 3.209 8.087 18.391 1.00 83.75 172 LYS A C 1
ATOM 1294 O O . LYS A 1 172 ? 3.391 9.296 18.257 1.00 83.75 172 LYS A O 1
ATOM 1299 N N . GLY A 1 173 ? 2.042 7.493 18.148 1.00 82.62 173 GLY A N 1
ATOM 1300 C CA . GLY A 1 173 ? 0.802 8.223 17.857 1.00 82.62 173 GLY A CA 1
ATOM 1301 C C . GLY A 1 173 ? -0.008 8.562 19.114 1.00 82.62 173 GLY A C 1
ATOM 1302 O O . GLY A 1 173 ? 0.192 7.967 20.174 1.00 82.62 173 GLY A O 1
ATOM 1303 N N . THR A 1 174 ? -0.943 9.500 18.977 1.00 90.94 174 THR A N 1
ATOM 1304 C CA . THR A 1 174 ? -2.012 9.806 19.945 1.00 90.94 174 THR A CA 1
ATOM 1305 C C . THR A 1 174 ? -3.332 9.977 19.204 1.00 90.94 174 THR A C 1
ATOM 1307 O O . THR A 1 174 ? -3.344 10.206 17.991 1.00 90.94 174 THR A O 1
ATOM 1310 N N . GLY A 1 175 ? -4.449 9.844 19.918 1.00 94.88 175 GLY A N 1
ATOM 1311 C CA . GLY A 1 175 ? -5.767 10.013 19.321 1.00 94.88 175 GLY A CA 1
ATOM 1312 C C . GLY A 1 175 ? -6.108 8.926 18.310 1.00 94.88 175 GLY A C 1
ATOM 1313 O O . GLY A 1 175 ? -5.777 7.751 18.502 1.00 94.88 175 GLY A O 1
ATOM 1314 N N . LYS A 1 176 ? -6.820 9.309 17.250 1.00 96.00 176 LYS A N 1
ATOM 1315 C CA . LYS A 1 176 ? -7.419 8.370 16.298 1.00 96.00 176 LYS A CA 1
ATOM 1316 C C . LYS A 1 176 ? -7.211 8.814 14.856 1.00 96.00 176 LYS A C 1
ATOM 1318 O O . LYS A 1 176 ? -7.364 9.990 14.529 1.00 96.00 176 LYS A O 1
ATOM 1323 N N . ILE A 1 177 ? -6.902 7.861 13.981 1.00 97.00 177 ILE A N 1
ATOM 1324 C CA . ILE A 1 177 ? -6.776 8.079 12.537 1.00 97.00 177 ILE A CA 1
ATOM 1325 C C . ILE A 1 177 ? -7.611 7.027 11.817 1.00 97.00 177 ILE A C 1
ATOM 1327 O O . ILE A 1 177 ? -7.486 5.832 12.075 1.00 97.00 177 ILE A O 1
ATOM 1331 N N . THR A 1 178 ? -8.470 7.471 10.904 1.00 98.06 178 THR A N 1
ATOM 1332 C CA . THR A 1 178 ? -9.144 6.600 9.937 1.00 98.06 178 THR A CA 1
ATOM 1333 C C . THR A 1 178 ? -8.428 6.719 8.610 1.00 98.06 178 THR A C 1
ATOM 1335 O O . THR A 1 178 ? -8.282 7.819 8.084 1.00 98.06 178 THR A O 1
ATOM 1338 N N . TYR A 1 179 ? -7.990 5.587 8.083 1.00 97.81 179 TYR A N 1
ATOM 1339 C CA . TYR A 1 179 ? -7.315 5.461 6.805 1.00 97.81 179 TYR A CA 1
ATOM 1340 C C . TYR A 1 179 ? -8.290 4.936 5.766 1.00 97.81 179 TYR A C 1
ATOM 1342 O O . TYR A 1 179 ? -9.005 3.966 6.020 1.00 97.81 179 TYR A O 1
ATOM 1350 N N . GLN A 1 180 ? -8.268 5.540 4.585 1.00 96.81 180 GLN A N 1
ATOM 1351 C CA . GLN A 1 180 ? -8.826 4.925 3.392 1.00 96.81 180 GLN A CA 1
ATOM 1352 C C . GLN A 1 180 ? -7.773 3.972 2.829 1.00 96.81 180 GLN A C 1
ATOM 1354 O O . GLN A 1 180 ? -6.656 4.399 2.529 1.00 96.81 180 GLN A O 1
ATOM 1359 N N . VAL A 1 181 ? -8.124 2.698 2.686 1.00 98.12 181 VAL A N 1
ATOM 1360 C CA . VAL A 1 181 ? -7.197 1.637 2.267 1.00 98.12 181 VAL A CA 1
ATOM 1361 C C . VAL A 1 181 ? -7.660 0.956 0.985 1.00 98.12 181 VAL A C 1
ATOM 1363 O O . VAL A 1 181 ? -8.827 1.047 0.602 1.00 98.12 181 VAL A O 1
ATOM 1366 N N . TRP A 1 182 ? -6.742 0.259 0.324 1.00 98.06 182 TRP A N 1
ATOM 1367 C CA . TRP A 1 182 ? -7.026 -0.533 -0.867 1.00 98.06 182 TRP A CA 1
ATOM 1368 C C . TRP A 1 182 ? -6.183 -1.801 -0.873 1.00 98.06 182 TRP A C 1
ATOM 1370 O O . TRP A 1 182 ? -4.982 -1.751 -0.608 1.00 98.06 182 TRP A O 1
ATOM 1380 N N . GLY A 1 183 ? -6.838 -2.937 -1.100 1.00 98.38 183 GLY A N 1
ATOM 1381 C CA . GLY A 1 183 ? -6.226 -4.260 -1.058 1.00 98.38 183 GLY A CA 1
ATOM 1382 C C . GLY A 1 183 ? -5.881 -4.775 -2.450 1.00 98.38 183 GLY A C 1
ATOM 1383 O O . GLY A 1 183 ? -6.649 -4.580 -3.391 1.00 98.38 183 GLY A O 1
ATOM 1384 N N . ILE A 1 184 ? -4.760 -5.481 -2.558 1.00 98.62 184 ILE A N 1
ATOM 1385 C CA . ILE A 1 184 ? -4.290 -6.189 -3.751 1.00 98.62 184 ILE A CA 1
ATOM 1386 C C . ILE A 1 184 ? -4.133 -7.673 -3.399 1.00 98.62 184 ILE A C 1
ATOM 1388 O O . ILE A 1 184 ? -3.571 -8.017 -2.355 1.00 98.62 184 ILE A O 1
ATOM 1392 N N . ARG A 1 185 ? -4.595 -8.542 -4.301 1.00 98.12 185 ARG A N 1
ATOM 1393 C CA . ARG A 1 185 ? -4.316 -9.984 -4.319 1.00 98.12 185 ARG A CA 1
ATOM 1394 C C . ARG A 1 185 ? -3.754 -10.387 -5.678 1.00 98.12 185 ARG A C 1
ATOM 1396 O O . ARG A 1 185 ? -3.914 -9.675 -6.673 1.00 98.12 185 ARG A O 1
ATOM 1403 N N . VAL A 1 186 ? -3.175 -11.581 -5.726 1.00 97.12 186 VAL A N 1
ATOM 1404 C CA . VAL A 1 186 ? -3.010 -12.322 -6.978 1.00 97.12 186 VAL A CA 1
ATOM 1405 C C . VAL A 1 186 ? -3.942 -13.521 -6.943 1.00 97.12 186 VAL A C 1
ATOM 1407 O O . VAL A 1 186 ? -3.845 -14.363 -6.055 1.00 97.12 186 VAL A O 1
ATOM 1410 N N . LYS A 1 187 ? -4.837 -13.601 -7.924 1.00 94.12 187 LYS A N 1
ATOM 1411 C CA . LYS A 1 187 ? -5.808 -14.687 -8.053 1.00 94.12 187 LYS A CA 1
ATOM 1412 C C . LYS A 1 187 ? -5.875 -15.131 -9.503 1.00 94.12 187 LYS A C 1
ATOM 1414 O O . LYS A 1 187 ? -5.941 -14.295 -10.399 1.00 94.12 187 LYS A O 1
ATOM 1419 N N . ASP A 1 188 ? -5.791 -16.439 -9.731 1.00 91.44 188 ASP A N 1
ATOM 1420 C CA . ASP A 1 188 ? -5.811 -17.041 -11.072 1.00 91.44 188 ASP A CA 1
ATOM 1421 C C . ASP A 1 188 ? -4.781 -16.408 -12.036 1.00 91.44 188 ASP A C 1
ATOM 1423 O O . ASP A 1 188 ? -5.038 -16.189 -13.220 1.00 91.44 188 ASP A O 1
ATOM 1427 N N . GLY A 1 189 ? -3.600 -16.052 -11.511 1.00 91.38 189 GLY A N 1
ATOM 1428 C CA . GLY A 1 189 ? -2.526 -15.403 -12.273 1.00 91.38 189 GLY A CA 1
ATOM 1429 C C . GLY A 1 189 ? -2.811 -13.951 -12.687 1.00 91.38 189 GLY A C 1
ATOM 1430 O O . GLY A 1 189 ? -2.108 -13.417 -13.554 1.00 91.38 189 GLY A O 1
ATOM 1431 N N . GLN A 1 190 ? -3.824 -13.308 -12.102 1.00 94.81 190 GLN A N 1
ATOM 1432 C CA . GLN A 1 190 ? -4.198 -11.913 -12.342 1.00 94.81 190 GLN A CA 1
ATOM 1433 C C . GLN A 1 190 ? -4.003 -11.069 -11.083 1.00 94.81 190 GLN A C 1
ATOM 1435 O O . GLN A 1 190 ? -4.241 -11.535 -9.969 1.00 94.81 190 GLN A O 1
ATOM 1440 N N . PHE A 1 191 ? -3.608 -9.810 -11.270 1.00 98.06 191 PHE A N 1
ATOM 1441 C CA . PHE A 1 191 ? -3.656 -8.816 -10.204 1.00 98.06 191 PHE A CA 1
ATOM 1442 C C . PHE A 1 191 ? -5.102 -8.365 -10.038 1.00 98.06 191 PHE A C 1
ATOM 1444 O O . PHE A 1 191 ? -5.716 -7.880 -10.992 1.00 98.06 191 PHE A O 1
ATOM 1451 N N . VAL A 1 192 ? -5.643 -8.538 -8.839 1.00 98.31 192 VAL A N 1
ATOM 1452 C CA . VAL A 1 192 ? -7.016 -8.149 -8.517 1.00 98.31 192 VAL A CA 1
ATOM 1453 C C . VAL A 1 192 ? -7.031 -7.262 -7.289 1.00 98.31 192 VAL A C 1
ATOM 1455 O O . VAL A 1 192 ? -6.207 -7.408 -6.385 1.00 98.31 192 VAL A O 1
ATOM 1458 N N . THR A 1 193 ? -7.971 -6.331 -7.255 1.00 98.50 193 THR A N 1
ATOM 1459 C CA . THR A 1 193 ? -8.022 -5.293 -6.229 1.00 98.50 193 THR A CA 1
ATOM 1460 C C . THR A 1 193 ? -9.378 -5.209 -5.570 1.00 98.50 193 THR A C 1
ATOM 1462 O O . THR A 1 193 ? -10.402 -5.473 -6.198 1.00 98.50 193 THR A O 1
ATOM 1465 N N . SER A 1 194 ? -9.386 -4.810 -4.302 1.00 98.62 194 SER A N 1
ATOM 1466 C CA . SER A 1 194 ? -10.614 -4.568 -3.557 1.00 98.62 194 SER A CA 1
ATOM 1467 C C . SER A 1 194 ? -11.437 -3.463 -4.229 1.00 98.62 194 SER A C 1
ATOM 1469 O O . SER A 1 194 ? -10.889 -2.605 -4.925 1.00 98.62 194 SER A O 1
ATOM 1471 N N . SER A 1 195 ? -12.743 -3.440 -3.990 1.00 98.25 195 SER A N 1
ATOM 1472 C CA . SER A 1 195 ? -13.635 -2.426 -4.548 1.00 98.25 195 SER A CA 1
ATOM 1473 C C . SER A 1 195 ? -13.174 -1.019 -4.180 1.00 98.25 195 SER A C 1
ATOM 1475 O O . SER A 1 195 ? -12.958 -0.712 -3.003 1.00 98.25 195 SER A O 1
ATOM 1477 N N . TYR A 1 196 ? -13.064 -0.155 -5.187 1.00 96.44 196 TYR A N 1
ATOM 1478 C CA . TYR A 1 196 ? -12.769 1.254 -4.981 1.00 96.44 196 TYR A CA 1
ATOM 1479 C C . TYR A 1 196 ? -13.509 2.135 -5.986 1.00 96.44 196 TYR A C 1
ATOM 1481 O O . TYR A 1 196 ? -13.368 2.019 -7.204 1.00 96.44 196 TYR A O 1
ATOM 1489 N N . THR A 1 197 ? -14.323 3.041 -5.461 1.00 95.38 197 THR A N 1
ATOM 1490 C CA . THR A 1 197 ? -14.996 4.086 -6.230 1.00 95.38 197 THR A CA 1
ATOM 1491 C C . THR A 1 197 ? -14.864 5.385 -5.436 1.00 95.38 197 THR A C 1
ATOM 1493 O O . THR A 1 197 ? -15.561 5.552 -4.433 1.00 95.38 197 THR A O 1
ATOM 1496 N N . PRO A 1 198 ? -13.945 6.288 -5.820 1.00 91.88 198 PRO A N 1
ATOM 1497 C CA . PRO A 1 198 ? -13.775 7.562 -5.155 1.00 91.88 198 PRO A CA 1
ATOM 1498 C C . PRO A 1 198 ? -15.004 8.459 -5.364 1.00 91.88 198 PRO A C 1
ATOM 1500 O O . PRO A 1 198 ? -15.753 8.298 -6.336 1.00 91.88 198 PRO A O 1
ATOM 1503 N N . PRO A 1 199 ? -15.231 9.427 -4.463 1.00 89.38 199 PRO A N 1
ATOM 1504 C CA . PRO A 1 199 ? -16.312 10.383 -4.619 1.00 89.38 199 PRO A CA 1
ATOM 1505 C C . PRO A 1 199 ? -16.101 11.290 -5.832 1.00 89.38 199 PRO A C 1
ATOM 1507 O O . PRO A 1 199 ? -15.087 11.967 -5.965 1.00 89.38 199 PRO A O 1
ATOM 1510 N N . LYS A 1 200 ? -17.121 11.362 -6.688 1.00 86.94 200 LYS A N 1
ATOM 1511 C CA . LYS A 1 200 ? -17.223 12.312 -7.794 1.00 86.94 200 LYS A CA 1
ATOM 1512 C C . LYS A 1 200 ? -17.892 13.592 -7.312 1.00 86.94 200 LYS A C 1
ATOM 1514 O O . LYS A 1 200 ? -19.070 13.848 -7.586 1.00 86.94 200 LYS A O 1
ATOM 1519 N N . ASN A 1 201 ? -17.147 14.384 -6.557 1.00 77.31 201 ASN A N 1
ATOM 1520 C CA . ASN A 1 201 ? -17.472 15.774 -6.263 1.00 77.31 201 ASN A CA 1
ATOM 1521 C C . ASN A 1 201 ? -16.447 16.672 -6.967 1.00 77.31 201 ASN A C 1
ATOM 1523 O O . ASN A 1 201 ? -15.307 16.277 -7.199 1.00 77.31 201 ASN A O 1
ATOM 1527 N N . SER A 1 202 ? -16.871 17.852 -7.418 1.00 55.28 202 SER A N 1
ATOM 1528 C CA . SER A 1 202 ? -16.016 18.782 -8.160 1.00 55.28 202 SER A CA 1
ATOM 1529 C C . SER A 1 202 ? -14.876 19.276 -7.264 1.00 55.28 202 SER A C 1
ATOM 1531 O O . SER A 1 202 ? -15.049 20.246 -6.530 1.00 55.28 202 SER A O 1
ATOM 1533 N N . SER A 1 203 ? -13.741 18.572 -7.287 1.00 55.12 203 SER A N 1
ATOM 1534 C CA . SER A 1 203 ? -12.457 18.916 -6.652 1.00 55.12 203 SER A CA 1
ATOM 1535 C C . SER A 1 203 ? -12.501 19.249 -5.150 1.00 55.12 203 SER A C 1
ATOM 1537 O O . SER A 1 203 ? -11.530 19.778 -4.614 1.00 55.12 203 SER A O 1
ATOM 1539 N N . SER A 1 204 ? -13.614 18.979 -4.461 1.00 57.97 204 SER A N 1
ATOM 1540 C CA . SER A 1 204 ? -13.840 19.375 -3.074 1.00 57.97 204 SER A CA 1
ATOM 1541 C C . SER A 1 204 ? -14.885 18.489 -2.396 1.00 57.97 204 SER A C 1
ATOM 1543 O O . SER A 1 204 ? -16.006 18.345 -2.889 1.00 57.97 204 SER A O 1
ATOM 1545 N N . TYR A 1 205 ? -14.541 17.984 -1.206 1.00 65.50 205 TYR A N 1
ATOM 1546 C CA . TYR A 1 205 ? -15.448 17.266 -0.300 1.00 65.50 205 TYR A CA 1
ATOM 1547 C C . TYR A 1 205 ? -16.608 18.125 0.234 1.00 65.50 205 TYR A C 1
ATOM 1549 O O . TYR A 1 205 ? -17.488 17.600 0.905 1.00 65.50 205 TYR A O 1
ATOM 1557 N N . LEU A 1 206 ? -16.650 19.423 -0.095 1.00 64.88 206 LEU A N 1
ATOM 1558 C CA . LEU A 1 206 ? -17.736 20.335 0.280 1.00 64.88 206 LEU A CA 1
ATOM 1559 C C . LEU A 1 206 ? -19.075 20.003 -0.396 1.00 64.88 206 LEU A C 1
ATOM 1561 O O . LEU A 1 206 ? -20.124 20.424 0.088 1.00 64.88 206 LEU A O 1
ATOM 1565 N N . TYR A 1 207 ? -19.056 19.267 -1.509 1.00 73.25 207 TYR A N 1
ATOM 1566 C CA . TYR A 1 207 ? -20.261 18.916 -2.254 1.00 73.25 207 TYR A CA 1
ATOM 1567 C C . TYR A 1 207 ? -20.561 17.426 -2.160 1.00 73.25 207 TYR A C 1
ATOM 1569 O O . TYR A 1 207 ? -19.664 16.577 -2.204 1.00 73.25 207 TYR A O 1
ATOM 1577 N N . LYS A 1 208 ? -21.860 17.109 -2.095 1.00 82.50 208 LYS A N 1
ATOM 1578 C CA . LYS A 1 208 ? -22.340 15.730 -2.152 1.00 82.50 208 LYS A CA 1
ATOM 1579 C C . LYS A 1 208 ? -21.840 15.075 -3.451 1.00 82.50 208 LYS A C 1
ATOM 1581 O O . LYS A 1 208 ? -22.032 15.661 -4.520 1.00 82.50 208 LYS A O 1
ATOM 1586 N N . PRO A 1 209 ? -21.230 13.879 -3.387 1.00 86.25 209 PRO A N 1
ATOM 1587 C CA . PRO A 1 209 ? -20.808 13.160 -4.580 1.00 86.25 209 PRO A CA 1
ATOM 1588 C C . PRO A 1 209 ? -21.982 12.896 -5.526 1.00 86.25 209 PRO A C 1
ATOM 1590 O O . PRO A 1 209 ? -23.104 12.621 -5.096 1.00 86.25 209 PRO A O 1
ATOM 1593 N N . THR A 1 210 ? -21.708 12.973 -6.825 1.00 88.00 210 THR A N 1
ATOM 1594 C CA . THR A 1 210 ? -22.678 12.658 -7.888 1.00 88.00 210 THR A CA 1
ATOM 1595 C C . THR A 1 210 ? -22.755 11.162 -8.199 1.00 88.00 210 THR A C 1
ATOM 1597 O O . THR A 1 210 ? -23.681 10.727 -8.878 1.00 88.00 210 THR A O 1
ATOM 1600 N N . ASN A 1 211 ? -21.812 10.375 -7.682 1.00 89.69 211 ASN A N 1
ATOM 1601 C CA . ASN A 1 211 ? -21.809 8.915 -7.705 1.00 89.69 211 ASN A CA 1
ATOM 1602 C C . ASN A 1 211 ? -22.022 8.344 -6.289 1.00 89.69 211 ASN A C 1
ATOM 1604 O O . ASN A 1 211 ? -22.159 9.086 -5.315 1.00 89.69 211 ASN A O 1
ATOM 1608 N N . THR A 1 212 ? -22.036 7.016 -6.173 1.00 91.12 212 THR A N 1
ATOM 1609 C CA . THR A 1 212 ? -22.032 6.302 -4.889 1.00 91.12 212 THR A CA 1
ATOM 1610 C C . THR A 1 212 ? -20.612 5.817 -4.599 1.00 91.12 212 THR A C 1
ATOM 1612 O O . THR A 1 212 ? -20.171 4.861 -5.237 1.00 91.12 212 THR A O 1
ATOM 1615 N N . PRO A 1 213 ? -19.874 6.459 -3.676 1.00 92.81 213 PRO A N 1
ATOM 1616 C CA . PRO A 1 213 ? -18.511 6.050 -3.373 1.00 92.81 213 PRO A CA 1
ATOM 1617 C C . PRO A 1 213 ? -18.479 4.681 -2.690 1.00 92.81 213 PRO A C 1
ATOM 1619 O O . PRO A 1 213 ? -19.348 4.360 -1.878 1.00 92.81 213 PRO A O 1
ATOM 1622 N N . VAL A 1 214 ? -17.437 3.905 -2.975 1.00 96.56 214 VAL A N 1
ATOM 1623 C CA . VAL A 1 214 ? -17.135 2.631 -2.314 1.00 96.56 214 VAL A CA 1
ATOM 1624 C C . VAL A 1 214 ? -15.700 2.712 -1.827 1.00 96.56 214 VAL A C 1
ATOM 1626 O O . VAL A 1 214 ? -14.772 2.732 -2.633 1.00 96.56 214 VAL A O 1
ATOM 1629 N N . LEU A 1 215 ? -15.532 2.808 -0.511 1.00 96.38 215 LEU A N 1
ATOM 1630 C CA . LEU A 1 215 ? -14.249 3.033 0.144 1.00 96.38 215 LEU A CA 1
ATOM 1631 C C . LEU A 1 215 ? -14.069 2.007 1.260 1.00 96.38 215 LEU A C 1
ATOM 1633 O O . LEU A 1 215 ? -15.006 1.719 2.001 1.00 96.38 215 LEU A O 1
ATOM 1637 N N . SER A 1 216 ? -12.857 1.478 1.379 1.00 98.56 216 SER A N 1
ATOM 1638 C CA . SER A 1 216 ? -12.470 0.600 2.481 1.00 98.56 216 SER A CA 1
ATOM 1639 C C . SER A 1 216 ? -11.785 1.412 3.569 1.00 98.56 216 SER A C 1
ATOM 1641 O O . SER A 1 216 ? -10.969 2.283 3.260 1.00 98.56 216 SER A O 1
ATOM 1643 N N . PHE A 1 217 ? -12.086 1.110 4.831 1.00 98.62 217 PHE A N 1
ATOM 1644 C CA . PHE A 1 217 ? -11.579 1.877 5.962 1.00 98.62 217 PHE A CA 1
ATOM 1645 C C . PHE A 1 217 ? -10.941 0.992 7.020 1.00 98.62 217 PHE A C 1
ATOM 1647 O O . PHE A 1 217 ? -11.452 -0.074 7.366 1.00 98.62 217 PHE A O 1
ATOM 1654 N N . ILE A 1 218 ? -9.834 1.488 7.564 1.00 98.69 218 ILE A N 1
ATOM 1655 C CA . ILE A 1 218 ? -9.180 0.957 8.755 1.00 98.69 218 ILE A CA 1
ATOM 1656 C C . ILE A 1 218 ? -8.962 2.117 9.717 1.00 98.69 218 ILE A C 1
ATOM 1658 O O . ILE A 1 218 ? -8.399 3.141 9.340 1.00 98.69 218 ILE A O 1
ATOM 1662 N N . THR A 1 219 ? -9.391 1.965 10.964 1.00 98.62 219 THR A N 1
ATOM 1663 C CA . THR A 1 219 ? -9.209 2.975 12.005 1.00 98.62 219 THR A CA 1
ATOM 1664 C C . THR A 1 219 ? -8.242 2.473 13.055 1.00 98.62 219 THR A C 1
ATOM 1666 O O . THR A 1 219 ? -8.472 1.432 13.665 1.00 98.62 219 THR A O 1
ATOM 1669 N N . ALA A 1 220 ? -7.183 3.247 13.277 1.00 98.25 220 ALA A N 1
ATOM 1670 C CA . ALA A 1 220 ? -6.226 3.068 14.354 1.00 98.25 220 A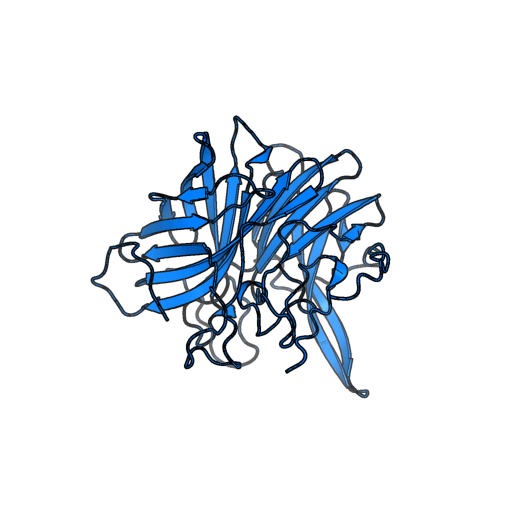LA A CA 1
ATOM 1671 C C . ALA A 1 220 ? -6.542 4.058 15.478 1.00 98.25 220 ALA A C 1
ATOM 1673 O O . ALA A 1 220 ? -6.607 5.267 15.244 1.00 98.25 220 ALA A O 1
ATOM 1674 N N . ASN A 1 221 ? -6.724 3.552 16.694 1.00 97.94 221 ASN A N 1
ATOM 1675 C CA . ASN A 1 221 ? -6.836 4.357 17.900 1.00 97.94 221 ASN A CA 1
ATOM 1676 C C . ASN A 1 221 ? -5.605 4.107 18.780 1.00 97.94 221 ASN A C 1
ATOM 1678 O O . ASN A 1 221 ? -5.424 3.029 19.349 1.00 97.94 221 ASN A O 1
ATOM 1682 N N . PHE A 1 222 ? -4.757 5.124 18.894 1.00 96.75 222 PHE A N 1
ATOM 1683 C CA . PHE A 1 222 ? -3.500 5.068 19.636 1.00 96.75 222 PHE A CA 1
ATOM 1684 C C . PHE A 1 222 ? -3.700 5.255 21.146 1.00 96.75 222 PHE A C 1
ATOM 1686 O O . PHE A 1 222 ? -2.817 4.913 21.926 1.00 96.75 222 PHE A O 1
ATOM 1693 N N . ASN A 1 223 ? -4.867 5.732 21.593 1.00 96.06 223 ASN A N 1
ATOM 1694 C CA . ASN A 1 223 ? -5.195 5.777 23.021 1.00 96.06 223 ASN A CA 1
ATOM 1695 C C . ASN A 1 223 ? -5.520 4.376 23.561 1.00 96.06 223 ASN A C 1
ATOM 1697 O O . ASN A 1 223 ? -5.173 4.059 24.705 1.00 96.06 223 ASN A O 1
ATOM 1701 N N . SER A 1 224 ? -6.199 3.540 22.766 1.00 96.94 224 SER A N 1
ATOM 1702 C CA . SER A 1 224 ? -6.472 2.136 23.103 1.00 96.94 224 SER A CA 1
ATOM 1703 C C . SER A 1 224 ? -5.451 1.145 22.558 1.00 96.94 224 SER A C 1
ATOM 1705 O O . SER A 1 224 ? -5.466 -0.004 22.991 1.00 96.94 224 SER A O 1
ATOM 1707 N N . ASN A 1 225 ? -4.538 1.589 21.690 1.00 97.75 225 ASN A N 1
ATOM 1708 C CA . ASN A 1 225 ? -3.602 0.741 20.952 1.00 97.75 225 ASN A CA 1
ATOM 1709 C C . ASN A 1 225 ? -4.319 -0.358 20.155 1.00 97.75 225 ASN A C 1
ATOM 1711 O O . ASN A 1 225 ? -3.855 -1.495 20.090 1.00 97.75 225 ASN A O 1
ATOM 1715 N N . LYS A 1 226 ? -5.465 -0.018 19.562 1.00 98.25 226 LYS A N 1
ATOM 1716 C CA . LYS A 1 226 ? -6.295 -0.948 18.795 1.00 98.25 226 LYS A CA 1
ATOM 1717 C C . LYS A 1 226 ? -6.538 -0.438 17.389 1.00 98.25 226 LYS A C 1
ATOM 1719 O O . LYS A 1 226 ? -6.634 0.766 17.151 1.00 98.25 226 LYS A O 1
ATOM 1724 N N . LEU A 1 227 ? -6.690 -1.376 16.469 1.00 98.31 227 LEU A N 1
ATOM 1725 C CA . LEU A 1 227 ? -7.047 -1.122 15.086 1.00 98.31 227 LEU A CA 1
ATOM 1726 C C . LEU A 1 227 ? -8.171 -2.062 14.658 1.00 98.31 227 LEU A C 1
ATOM 1728 O O . LEU A 1 227 ? -8.156 -3.241 14.996 1.00 98.31 227 LEU A O 1
ATOM 1732 N N . ALA A 1 228 ? -9.133 -1.549 13.898 1.00 98.81 228 ALA A N 1
ATOM 1733 C CA . ALA A 1 228 ? -10.188 -2.356 13.291 1.00 98.81 228 ALA A CA 1
ATOM 1734 C C . ALA A 1 228 ? -10.595 -1.776 11.937 1.00 98.81 228 ALA A C 1
ATOM 1736 O O . ALA A 1 228 ? -10.376 -0.593 11.659 1.00 98.81 228 ALA A O 1
ATOM 1737 N N . GLY A 1 229 ? -11.197 -2.596 11.083 1.00 98.69 229 GLY A N 1
ATOM 1738 C CA . GLY A 1 229 ? -11.664 -2.128 9.788 1.00 98.69 229 GLY A CA 1
ATOM 1739 C C . GLY A 1 229 ? -12.031 -3.230 8.817 1.00 98.69 229 GLY A C 1
ATOM 1740 O O . GLY A 1 229 ? -12.035 -4.419 9.143 1.00 98.69 229 GLY A O 1
ATOM 1741 N N . LYS A 1 230 ? -12.345 -2.807 7.596 1.00 98.75 230 LYS A N 1
ATOM 1742 C CA . LYS A 1 230 ? -12.815 -3.692 6.541 1.00 98.75 230 LYS A CA 1
ATOM 1743 C C . LYS A 1 230 ? -12.302 -3.253 5.175 1.00 98.75 230 LYS A C 1
ATOM 1745 O O . LYS A 1 230 ? -12.438 -2.089 4.796 1.00 98.75 230 LYS A O 1
ATOM 1750 N N . ILE A 1 231 ? -11.765 -4.214 4.428 1.00 98.81 231 ILE A N 1
ATOM 1751 C CA . ILE A 1 231 ? -11.435 -4.083 3.008 1.00 98.81 231 ILE A CA 1
ATOM 1752 C C . ILE A 1 231 ? -12.550 -4.749 2.205 1.00 98.81 231 ILE A C 1
ATOM 1754 O O . ILE A 1 231 ? -12.800 -5.944 2.354 1.00 98.81 231 ILE A O 1
ATOM 1758 N N . ILE A 1 232 ? -13.241 -3.960 1.386 1.00 98.75 232 ILE A N 1
ATOM 1759 C CA . ILE A 1 232 ? -14.438 -4.361 0.643 1.00 98.75 232 ILE A CA 1
ATOM 1760 C C . ILE A 1 232 ? -14.021 -5.098 -0.631 1.00 98.75 232 ILE A C 1
ATOM 1762 O O . ILE A 1 232 ? -13.425 -4.510 -1.528 1.00 98.75 232 ILE A O 1
ATOM 1766 N N . GLY A 1 233 ? -14.342 -6.379 -0.728 1.00 98.62 233 GLY A N 1
ATOM 1767 C CA . GLY A 1 233 ? -14.090 -7.218 -1.890 1.00 98.62 233 GLY A CA 1
ATOM 1768 C C . GLY A 1 233 ? -15.066 -6.980 -3.045 1.00 98.62 233 GLY A C 1
ATOM 1769 O O . GLY A 1 233 ? -15.848 -6.028 -3.061 1.00 98.62 233 GLY A O 1
ATOM 1770 N N . ASN A 1 234 ? -14.982 -7.852 -4.045 1.00 98.44 234 ASN A N 1
ATOM 1771 C CA . ASN A 1 234 ? -15.835 -7.906 -5.236 1.00 98.44 234 ASN A CA 1
ATOM 1772 C C . ASN A 1 234 ? -15.714 -9.303 -5.870 1.00 98.44 234 ASN A C 1
ATOM 1774 O O . ASN A 1 234 ? -15.047 -10.186 -5.334 1.00 98.44 234 ASN A O 1
ATOM 1778 N N . SER A 1 235 ? -16.354 -9.531 -7.016 1.00 97.31 235 SER A N 1
ATOM 1779 C CA . SER A 1 235 ? -16.308 -10.827 -7.704 1.00 97.31 235 SER A CA 1
ATOM 1780 C C . SER A 1 235 ? -14.897 -11.273 -8.102 1.00 97.31 235 SER A C 1
ATOM 1782 O O . SER A 1 235 ? -14.616 -12.472 -8.095 1.00 97.31 235 SER A O 1
ATOM 1784 N N . ASP A 1 236 ? -14.009 -10.332 -8.423 1.00 97.88 236 ASP A N 1
ATOM 1785 C CA . ASP A 1 236 ? -12.657 -10.621 -8.903 1.00 97.88 236 ASP A CA 1
ATOM 1786 C C . ASP A 1 236 ? -11.693 -10.819 -7.732 1.00 97.88 236 ASP A C 1
ATOM 1788 O O . ASP A 1 236 ? -11.064 -11.869 -7.607 1.00 97.88 236 ASP A O 1
ATOM 1792 N N . TYR A 1 237 ? -11.672 -9.859 -6.808 1.00 98.19 237 TYR A N 1
ATOM 1793 C CA . TYR A 1 237 ? -10.913 -9.897 -5.560 1.00 98.19 237 TYR A CA 1
ATOM 1794 C C . TYR A 1 237 ? -11.329 -11.045 -4.634 1.00 98.19 237 TYR A C 1
ATOM 1796 O O . TYR A 1 237 ? -10.520 -11.574 -3.870 1.00 98.19 237 TYR A O 1
ATOM 1804 N N . GLY A 1 238 ? -12.599 -11.444 -4.692 1.00 98.06 238 GLY A N 1
ATOM 1805 C CA . GLY A 1 238 ? -13.205 -12.386 -3.765 1.00 98.06 238 GLY A CA 1
ATOM 1806 C C . GLY A 1 238 ? -13.752 -11.704 -2.504 1.00 98.06 238 GLY A C 1
ATOM 1807 O O . GLY A 1 238 ? -14.095 -10.520 -2.535 1.00 98.06 238 GLY A O 1
ATOM 1808 N N . PRO A 1 239 ? -13.881 -12.453 -1.395 1.00 98.38 239 PRO A N 1
ATOM 1809 C CA . PRO A 1 239 ? -14.563 -11.976 -0.201 1.00 98.38 239 PRO A CA 1
ATOM 1810 C C . PRO A 1 239 ? -13.840 -10.794 0.444 1.00 98.38 239 PRO A C 1
ATOM 1812 O O . PRO A 1 239 ? -12.617 -10.655 0.332 1.00 98.38 239 PRO A O 1
ATOM 1815 N N . ASP A 1 240 ? -14.621 -10.000 1.176 1.00 98.75 240 ASP A N 1
ATOM 1816 C CA . ASP A 1 240 ? -14.128 -8.943 2.052 1.00 98.75 240 ASP A CA 1
ATOM 1817 C C . ASP A 1 240 ? -13.047 -9.465 3.005 1.00 98.75 240 ASP A C 1
ATOM 1819 O O . ASP A 1 240 ? -13.001 -10.653 3.347 1.00 98.75 240 ASP A O 1
ATOM 1823 N N . VAL A 1 241 ? -12.206 -8.553 3.474 1.00 98.81 241 VAL A N 1
ATOM 1824 C CA . VAL A 1 241 ? -11.302 -8.796 4.594 1.00 98.81 241 VAL A CA 1
ATOM 1825 C C . VAL A 1 241 ? -11.790 -7.986 5.782 1.00 98.81 241 VAL A C 1
ATOM 1827 O O . VAL A 1 241 ? -11.908 -6.766 5.695 1.00 98.81 241 VAL A O 1
ATOM 1830 N N . GLU A 1 242 ? -12.059 -8.655 6.895 1.00 98.75 242 GLU A N 1
ATOM 1831 C CA . GLU A 1 242 ? -12.510 -8.034 8.137 1.00 98.75 242 GLU A CA 1
ATOM 1832 C C . GLU A 1 242 ? -11.432 -8.163 9.217 1.00 98.75 242 GLU A C 1
ATOM 1834 O O . GLU A 1 242 ? -11.001 -9.271 9.547 1.00 98.75 242 GLU A O 1
ATOM 1839 N N . ILE A 1 243 ? -11.029 -7.026 9.783 1.00 98.69 243 ILE A N 1
ATOM 1840 C CA . ILE A 1 243 ? -10.160 -6.925 10.956 1.00 98.69 243 ILE A CA 1
ATOM 1841 C C . ILE A 1 243 ? -11.051 -6.477 12.110 1.00 98.69 243 ILE A C 1
ATOM 1843 O O . ILE A 1 243 ? -11.384 -5.296 12.221 1.00 98.69 243 ILE A O 1
ATOM 1847 N N . LYS A 1 244 ? -11.466 -7.424 12.955 1.00 98.00 244 LYS A N 1
ATOM 1848 C CA . LYS A 1 244 ? -12.334 -7.120 14.104 1.00 98.00 244 LYS A CA 1
ATOM 1849 C C . LYS A 1 244 ? -11.598 -6.307 15.157 1.00 98.00 244 LYS A C 1
ATOM 1851 O O . LYS A 1 244 ? -12.123 -5.321 15.658 1.00 98.00 244 LYS A O 1
ATOM 1856 N N . GLU A 1 245 ? -10.382 -6.737 15.467 1.00 97.75 245 GLU A N 1
ATOM 1857 C CA . GLU A 1 245 ? -9.480 -6.060 16.383 1.00 97.75 245 GLU A CA 1
ATOM 1858 C C . GLU A 1 245 ? -8.051 -6.549 16.126 1.00 97.75 245 GLU A C 1
ATOM 1860 O O . GLU A 1 245 ? -7.800 -7.749 16.030 1.00 97.75 245 GLU A O 1
ATOM 1865 N N . ALA A 1 246 ? -7.120 -5.611 16.017 1.00 98.50 246 ALA A N 1
ATOM 1866 C CA . ALA A 1 246 ? -5.689 -5.843 15.938 1.00 98.50 246 ALA A CA 1
ATOM 1867 C C . ALA A 1 246 ? -4.975 -4.953 16.957 1.00 98.50 246 ALA A C 1
ATOM 1869 O O . ALA A 1 246 ? -5.430 -3.846 17.262 1.00 98.50 246 ALA A O 1
ATOM 1870 N N . GLN A 1 247 ? -3.848 -5.436 17.465 1.00 98.56 247 GLN A N 1
ATOM 1871 C CA . GLN A 1 247 ? -3.047 -4.730 18.451 1.00 98.56 247 GLN A CA 1
ATOM 1872 C C . GLN A 1 247 ? -2.067 -3.792 17.748 1.00 98.56 247 GLN A C 1
ATOM 1874 O O . GLN A 1 247 ? -1.371 -4.187 16.812 1.00 98.56 247 GLN A O 1
ATOM 1879 N N . ILE A 1 248 ? -1.984 -2.559 18.238 1.00 98.44 248 ILE A N 1
ATOM 1880 C CA . ILE A 1 248 ? -0.923 -1.615 17.892 1.00 98.44 248 ILE A CA 1
ATOM 1881 C C . ILE A 1 248 ? 0.197 -1.765 18.924 1.00 98.44 248 ILE A C 1
ATOM 1883 O O . ILE A 1 248 ? -0.053 -1.728 20.131 1.00 98.44 248 ILE A O 1
ATOM 1887 N N . ASP A 1 249 ? 1.426 -1.917 18.444 1.00 95.94 249 ASP A N 1
ATOM 1888 C CA . ASP A 1 249 ? 2.642 -1.889 19.254 1.00 95.94 249 ASP A CA 1
ATOM 1889 C C . ASP A 1 249 ? 3.601 -0.837 18.681 1.00 95.94 249 ASP A C 1
ATOM 1891 O O . ASP A 1 249 ? 4.189 -0.993 17.603 1.00 95.94 249 ASP A O 1
ATOM 1895 N N . GLY A 1 250 ? 3.676 0.303 19.369 1.00 92.50 250 GLY A N 1
ATOM 1896 C CA . GLY A 1 250 ? 4.383 1.490 18.896 1.00 92.50 250 GLY A CA 1
ATOM 1897 C C . GLY A 1 250 ? 3.835 1.999 17.558 1.00 92.50 250 GLY A C 1
ATOM 1898 O O . GLY A 1 250 ? 2.747 2.567 17.494 1.00 92.50 250 GLY A O 1
ATOM 1899 N N . LEU A 1 251 ? 4.622 1.822 16.493 1.00 93.38 251 LEU A N 1
ATOM 1900 C CA . LEU A 1 251 ? 4.308 2.252 15.121 1.00 93.38 251 LEU A CA 1
ATOM 1901 C C . LEU A 1 251 ? 4.089 1.067 14.161 1.00 93.38 251 LEU A C 1
ATOM 1903 O O . LEU A 1 251 ? 4.068 1.233 12.939 1.00 93.38 251 LEU A O 1
ATOM 1907 N N . SER A 1 252 ? 3.932 -0.132 14.720 1.00 96.62 252 SER A N 1
ATOM 1908 C CA . SER A 1 252 ? 3.550 -1.350 14.005 1.00 96.62 252 SER A CA 1
ATOM 1909 C C . SER A 1 252 ? 2.224 -1.877 14.554 1.00 96.62 252 SER A C 1
ATOM 1911 O O . SER A 1 252 ? 1.772 -1.474 15.627 1.00 96.62 252 SER A O 1
ATOM 1913 N N . PHE A 1 253 ? 1.581 -2.774 13.818 1.00 98.38 253 PHE A N 1
ATOM 1914 C CA . PHE A 1 253 ? 0.378 -3.457 14.272 1.00 98.38 253 PHE A CA 1
ATOM 1915 C C . PHE A 1 253 ? 0.356 -4.899 13.780 1.00 98.38 253 PHE A C 1
ATOM 1917 O O . PHE A 1 253 ? 0.927 -5.237 12.740 1.00 98.38 253 PHE A O 1
ATOM 1924 N N . SER A 1 254 ? -0.310 -5.754 14.543 1.00 98.62 254 SER A N 1
ATOM 1925 C CA . SER A 1 254 ? -0.486 -7.160 14.197 1.00 98.62 254 SER A CA 1
ATOM 1926 C C . SER A 1 254 ? -1.759 -7.723 14.815 1.00 98.62 254 SER A C 1
ATOM 1928 O O . SER A 1 254 ? -2.318 -7.159 15.760 1.00 98.62 254 SER A O 1
ATOM 1930 N N . GLY A 1 255 ? -2.248 -8.825 14.263 1.00 98.25 255 GLY A N 1
ATOM 1931 C CA . GLY A 1 255 ? -3.447 -9.486 14.761 1.00 98.25 255 GLY A CA 1
ATOM 1932 C C . GLY A 1 255 ? -3.969 -10.522 13.783 1.00 98.25 255 GLY A C 1
ATOM 1933 O O . GLY A 1 255 ? -3.226 -11.050 12.955 1.00 98.25 255 GLY A O 1
ATOM 1934 N N . ASP A 1 256 ? -5.268 -10.776 13.863 1.00 98.25 256 ASP A N 1
ATOM 1935 C CA . ASP A 1 256 ? -5.965 -11.675 12.956 1.00 98.25 256 ASP A CA 1
ATOM 1936 C C . ASP A 1 256 ? -6.929 -10.889 12.062 1.00 98.25 256 ASP A C 1
ATOM 1938 O O . ASP A 1 256 ? -7.541 -9.898 12.470 1.00 98.25 256 ASP A O 1
ATOM 1942 N N . ALA A 1 257 ? -7.093 -11.366 10.834 1.00 98.31 257 ALA A N 1
ATOM 1943 C CA . ALA A 1 257 ? -8.125 -10.914 9.915 1.00 98.31 257 ALA A CA 1
ATOM 1944 C C . ALA A 1 257 ? -8.902 -12.11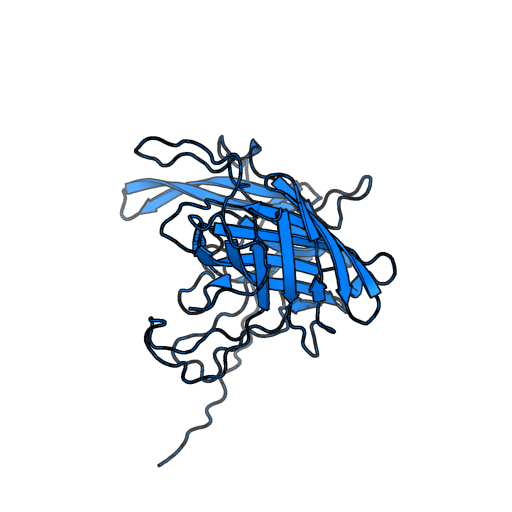8 9.383 1.00 98.31 257 ALA A C 1
ATOM 1946 O O . ALA A 1 257 ? -8.393 -13.239 9.356 1.00 98.31 257 ALA A O 1
ATOM 1947 N N . THR A 1 258 ? -10.134 -11.897 8.938 1.00 98.19 258 THR A N 1
ATOM 1948 C CA . THR A 1 258 ? -10.969 -12.957 8.363 1.00 98.19 258 THR A CA 1
ATOM 1949 C C . THR A 1 258 ? -11.393 -12.625 6.942 1.00 98.19 258 THR A C 1
ATOM 1951 O O . THR A 1 258 ? -11.691 -11.476 6.630 1.00 98.19 258 THR A O 1
ATOM 1954 N N . SER A 1 259 ? -11.404 -13.627 6.064 1.00 98.19 259 SER A N 1
ATOM 1955 C CA . SER A 1 259 ? -11.863 -13.495 4.680 1.00 98.19 259 SER A CA 1
ATOM 1956 C C . SER A 1 259 ? -12.375 -14.842 4.181 1.00 98.19 259 SER A C 1
ATOM 1958 O O . SER A 1 259 ? -11.712 -15.859 4.361 1.00 98.19 259 SER A O 1
ATOM 1960 N N . GLY A 1 260 ? -13.587 -14.887 3.621 1.00 95.56 260 GLY A N 1
ATOM 1961 C CA . GLY A 1 260 ? -14.169 -16.137 3.104 1.00 95.56 260 GLY A CA 1
ATOM 1962 C C . GLY A 1 260 ? -14.302 -17.261 4.143 1.00 95.56 260 GLY A C 1
ATOM 1963 O O . GLY A 1 260 ? -14.184 -18.433 3.799 1.00 95.56 260 GLY A O 1
ATOM 1964 N N . GLY A 1 261 ? -14.481 -16.918 5.424 1.00 95.31 261 GLY A N 1
ATOM 1965 C CA . GLY A 1 261 ? -14.519 -17.889 6.525 1.00 95.31 261 GLY A CA 1
ATOM 1966 C C . GLY A 1 261 ? -13.152 -18.451 6.937 1.00 95.31 261 GLY A C 1
ATOM 1967 O O . GLY A 1 261 ? -13.094 -19.370 7.752 1.00 95.31 261 GLY A O 1
ATOM 1968 N N . LYS A 1 262 ? -12.050 -17.919 6.397 1.00 96.75 262 LYS A N 1
ATOM 1969 C CA . LYS A 1 262 ? -10.676 -18.253 6.786 1.00 96.75 262 LYS A CA 1
ATOM 1970 C C . LYS A 1 262 ? -10.096 -17.158 7.669 1.00 96.75 262 LYS A C 1
ATOM 1972 O O . LYS A 1 262 ? -10.390 -15.983 7.458 1.00 96.75 262 LYS A O 1
ATOM 1977 N N . THR A 1 263 ? -9.247 -17.548 8.612 1.00 97.25 263 THR A N 1
ATOM 1978 C CA . THR A 1 263 ? -8.459 -16.626 9.436 1.00 97.25 263 THR A CA 1
ATOM 1979 C C . THR A 1 263 ? -7.056 -16.508 8.853 1.00 97.25 263 THR A C 1
ATOM 1981 O O . THR A 1 263 ? -6.437 -17.524 8.541 1.00 97.25 263 THR A O 1
ATOM 1984 N N . GLY A 1 264 ? -6.571 -15.280 8.701 1.00 97.25 264 GLY A N 1
ATOM 1985 C CA . GLY A 1 264 ? -5.220 -14.956 8.256 1.00 97.25 264 GLY A CA 1
ATOM 1986 C C . GLY A 1 264 ? -4.500 -14.067 9.265 1.00 97.25 264 GLY A C 1
ATOM 1987 O O . GLY A 1 264 ? -5.135 -13.410 10.093 1.00 97.25 264 GLY A O 1
ATOM 1988 N N . LYS A 1 265 ? -3.169 -14.050 9.191 1.00 97.88 265 LYS A N 1
ATOM 1989 C CA . LYS A 1 265 ? -2.300 -13.265 10.076 1.00 97.88 265 LYS A CA 1
ATOM 1990 C C . LYS A 1 265 ? -2.030 -11.895 9.488 1.00 97.88 265 LYS A C 1
ATOM 1992 O O . LYS A 1 265 ? -1.488 -11.802 8.393 1.00 97.88 265 LYS A O 1
ATOM 1997 N N . LEU A 1 266 ? -2.424 -10.855 10.217 1.00 98.38 266 LEU A N 1
ATOM 1998 C CA . LEU A 1 266 ? -2.205 -9.455 9.874 1.00 98.38 266 LEU A CA 1
ATOM 1999 C C . LEU A 1 266 ? -0.870 -8.976 10.443 1.00 98.38 266 LEU A C 1
ATOM 2001 O O . LEU A 1 266 ? -0.628 -9.089 11.645 1.00 98.38 266 LEU A O 1
ATOM 2005 N N . GLU A 1 267 ? -0.071 -8.339 9.595 1.00 97.94 267 GLU A N 1
ATOM 2006 C CA . GLU A 1 267 ? 1.143 -7.616 9.972 1.00 97.94 267 GLU A CA 1
ATOM 2007 C C . GLU A 1 267 ? 1.193 -6.294 9.207 1.00 97.94 267 GLU A C 1
ATOM 2009 O O . GLU A 1 267 ? 0.995 -6.265 7.989 1.00 97.94 267 GLU A O 1
ATOM 2014 N N . GLY A 1 268 ? 1.492 -5.190 9.884 1.00 98.12 268 GLY A N 1
ATOM 2015 C CA . GLY A 1 268 ? 1.631 -3.911 9.202 1.00 98.12 268 GLY A CA 1
ATOM 2016 C C . GLY A 1 268 ? 2.276 -2.811 10.026 1.00 98.12 268 GLY A C 1
ATOM 2017 O O . GLY A 1 268 ? 2.673 -2.996 11.179 1.00 98.12 268 GLY A O 1
ATOM 2018 N N . LYS A 1 269 ? 2.439 -1.658 9.378 1.00 97.56 269 LYS A N 1
ATOM 2019 C CA . LYS A 1 269 ? 3.132 -0.478 9.897 1.00 97.56 269 LYS A CA 1
ATOM 2020 C C . LYS A 1 269 ? 2.434 0.804 9.470 1.00 97.56 269 LYS A C 1
ATOM 2022 O O . LYS A 1 269 ? 1.730 0.855 8.457 1.00 97.56 269 LYS A O 1
ATOM 2027 N N . PHE A 1 270 ? 2.676 1.852 10.244 1.00 97.62 270 PHE A N 1
ATOM 2028 C CA . PHE A 1 270 ? 2.332 3.213 9.862 1.00 97.62 270 PHE A CA 1
ATOM 2029 C C . PHE A 1 270 ? 3.517 3.862 9.146 1.00 97.62 270 PHE A C 1
ATOM 2031 O O . PHE A 1 270 ? 4.663 3.742 9.586 1.00 97.62 270 PHE A O 1
ATOM 2038 N N . PHE A 1 271 ? 3.239 4.561 8.050 1.00 96.69 271 PHE A N 1
ATOM 2039 C CA . PHE A 1 271 ? 4.235 5.193 7.189 1.00 96.69 271 PHE A CA 1
ATOM 2040 C C . PHE A 1 271 ? 3.998 6.703 7.096 1.00 96.69 271 PHE A C 1
ATOM 2042 O O . PHE A 1 271 ? 2.878 7.186 7.275 1.00 96.69 271 PHE A O 1
ATOM 2049 N N . GLY A 1 272 ? 5.057 7.448 6.794 1.00 94.81 272 GLY A N 1
ATOM 2050 C CA . GLY A 1 272 ? 4.982 8.895 6.626 1.00 94.81 272 GLY A CA 1
ATOM 2051 C C . GLY A 1 272 ? 4.939 9.667 7.945 1.00 94.81 272 GLY A C 1
ATOM 2052 O O . GLY A 1 272 ? 5.697 9.367 8.861 1.00 94.81 272 GLY A O 1
ATOM 2053 N N . LYS A 1 273 ? 4.110 10.709 8.017 1.00 92.00 273 LYS A N 1
ATOM 2054 C CA . LYS A 1 273 ? 4.078 11.711 9.094 1.00 92.00 273 LYS A CA 1
ATOM 2055 C C . LYS A 1 273 ? 2.663 11.838 9.632 1.00 92.00 273 LYS A C 1
ATOM 2057 O O . LYS A 1 273 ? 1.740 12.126 8.869 1.00 92.00 273 LYS A O 1
ATOM 2062 N N . PHE A 1 274 ? 2.466 11.657 10.933 1.00 90.06 274 PHE A N 1
ATOM 2063 C CA . PHE A 1 274 ? 1.135 11.764 11.542 1.00 90.06 274 PHE A CA 1
ATOM 2064 C C . PHE A 1 274 ? 0.675 13.214 11.633 1.00 90.06 274 PHE A C 1
ATOM 2066 O O . PHE A 1 274 ? -0.465 13.525 11.290 1.00 90.06 274 PHE A O 1
ATOM 2073 N N . ASN A 1 275 ? 1.575 14.109 12.031 1.00 84.88 275 ASN A N 1
ATOM 2074 C CA . ASN A 1 275 ? 1.259 15.513 12.285 1.00 84.88 275 ASN A CA 1
ATOM 2075 C C . ASN A 1 275 ? 1.253 16.399 11.027 1.00 84.88 275 ASN A C 1
ATOM 2077 O O . ASN A 1 275 ? 1.173 17.621 11.146 1.00 84.88 275 ASN A O 1
ATOM 2081 N N . SER A 1 276 ? 1.351 15.816 9.828 1.00 85.94 276 SER A N 1
ATOM 2082 C CA . SER A 1 276 ? 1.287 16.602 8.597 1.00 85.94 276 SER A CA 1
ATOM 2083 C C . SER A 1 276 ? -0.097 17.222 8.410 1.00 85.94 276 SER A C 1
ATOM 2085 O O . SER A 1 276 ? -1.116 16.599 8.714 1.00 85.94 276 SER A O 1
ATOM 2087 N N . SER A 1 277 ? -0.145 18.424 7.839 1.00 84.44 277 SER A N 1
ATOM 2088 C CA . SER A 1 277 ? -1.390 19.050 7.382 1.00 84.44 277 SER A CA 1
ATOM 2089 C C . SER A 1 277 ? -1.965 18.384 6.127 1.00 84.44 277 SER A C 1
ATOM 2091 O O . SER A 1 277 ? -3.114 18.641 5.778 1.00 84.44 277 SER A O 1
ATOM 2093 N N . TYR A 1 278 ? -1.183 17.542 5.444 1.00 84.56 278 TYR A N 1
ATOM 2094 C CA . TYR A 1 278 ? -1.619 16.792 4.270 1.00 84.56 278 TYR A CA 1
ATOM 2095 C C . TYR A 1 278 ? -2.013 15.368 4.663 1.00 84.56 278 TYR A C 1
ATOM 2097 O O . TYR A 1 278 ? -1.348 14.708 5.463 1.00 84.56 278 TYR A O 1
ATOM 2105 N N . ASP A 1 279 ? -3.120 14.886 4.108 1.00 84.19 279 ASP A N 1
ATOM 2106 C CA . ASP A 1 279 ? -3.602 13.523 4.338 1.00 84.19 279 ASP A CA 1
ATOM 2107 C C . ASP A 1 279 ? -2.722 12.465 3.648 1.00 84.19 279 ASP A C 1
ATOM 2109 O O . ASP A 1 279 ? -2.491 11.399 4.217 1.00 84.19 279 ASP A O 1
ATOM 2113 N N . SER A 1 280 ? -2.167 12.778 2.468 1.00 83.12 280 SER A N 1
ATOM 2114 C CA . SER A 1 280 ? -1.277 11.876 1.711 1.00 83.12 280 SER A CA 1
ATOM 2115 C C . SER A 1 280 ? 0.067 11.620 2.393 1.00 83.12 280 SER A C 1
ATOM 2117 O O . SER A 1 280 ? 0.726 10.620 2.116 1.00 83.12 280 SER A O 1
ATOM 2119 N N . ASP A 1 281 ? 0.453 12.490 3.327 1.00 89.38 281 ASP A N 1
ATOM 2120 C CA . ASP A 1 281 ? 1.667 12.321 4.113 1.00 89.38 281 ASP A CA 1
ATOM 2121 C C . ASP A 1 281 ? 1.504 11.276 5.222 1.00 89.38 281 ASP A C 1
ATOM 2123 O O . ASP A 1 281 ? 2.501 10.834 5.785 1.00 89.38 281 ASP A O 1
ATOM 2127 N N . THR A 1 282 ? 0.274 10.898 5.573 1.00 93.50 282 THR A N 1
ATOM 2128 C CA . THR A 1 282 ? -0.024 9.956 6.653 1.00 93.50 282 THR A CA 1
ATOM 2129 C C . THR A 1 282 ? -0.533 8.649 6.057 1.00 93.50 282 THR A C 1
ATOM 2131 O O . THR A 1 282 ? -1.678 8.583 5.617 1.00 93.50 282 THR A O 1
ATOM 2134 N N . SER A 1 283 ? 0.270 7.587 6.093 1.00 95.88 283 SER A N 1
ATOM 2135 C CA . SER A 1 283 ? -0.049 6.331 5.409 1.00 95.88 283 SER A CA 1
ATOM 2136 C C . SER A 1 283 ? -0.075 5.120 6.339 1.00 95.88 283 SER A C 1
ATOM 2138 O O . SER A 1 283 ? 0.481 5.118 7.440 1.00 95.88 283 SER A O 1
ATOM 2140 N N . ILE A 1 284 ? -0.718 4.058 5.866 1.00 98.00 284 ILE A N 1
ATOM 2141 C CA . ILE A 1 284 ? -0.750 2.739 6.497 1.00 98.00 284 ILE A CA 1
ATOM 2142 C C . ILE A 1 284 ? -0.458 1.681 5.437 1.00 98.00 284 ILE A C 1
ATOM 2144 O O . ILE A 1 284 ? -0.910 1.810 4.301 1.00 98.00 284 ILE A O 1
ATOM 2148 N N . GLY A 1 285 ? 0.270 0.631 5.801 1.00 98.06 285 GLY A N 1
ATOM 2149 C CA . GLY A 1 285 ? 0.507 -0.499 4.910 1.00 98.06 285 GLY A CA 1
ATOM 2150 C C . GLY A 1 285 ? 0.697 -1.794 5.682 1.00 98.06 285 GLY A C 1
ATOM 2151 O O . GLY A 1 285 ? 1.177 -1.790 6.817 1.00 98.06 285 GLY A O 1
ATOM 2152 N N . GLY A 1 286 ? 0.315 -2.908 5.074 1.00 98.00 286 GLY A N 1
ATOM 2153 C CA . GLY A 1 286 ? 0.434 -4.213 5.707 1.00 98.00 286 GLY A CA 1
ATOM 2154 C C . GLY A 1 286 ? 0.075 -5.358 4.779 1.00 98.00 286 GLY A C 1
ATOM 2155 O O . GLY A 1 286 ? -0.384 -5.156 3.654 1.00 98.00 286 GLY A O 1
ATOM 2156 N N . LYS A 1 287 ? 0.284 -6.573 5.276 1.00 97.81 287 LYS A N 1
ATOM 2157 C CA . LYS A 1 287 ? -0.081 -7.821 4.612 1.00 97.81 287 LYS A CA 1
ATOM 2158 C C . LYS A 1 287 ? -0.950 -8.676 5.521 1.00 97.81 287 LYS A C 1
ATOM 2160 O O . LYS A 1 287 ? -0.923 -8.542 6.744 1.00 97.81 287 LYS A O 1
ATOM 2165 N N . ILE A 1 288 ? -1.686 -9.581 4.900 1.00 97.94 288 ILE A N 1
ATOM 2166 C CA . ILE A 1 288 ? -2.454 -10.623 5.557 1.00 97.94 288 ILE A CA 1
ATOM 2167 C C . ILE A 1 288 ? -2.158 -11.928 4.839 1.00 97.94 288 ILE A C 1
ATOM 2169 O O . ILE A 1 288 ? -2.396 -12.023 3.636 1.00 97.94 288 ILE A O 1
ATOM 2173 N N . THR A 1 289 ? -1.648 -12.917 5.566 1.00 96.56 289 THR A N 1
ATOM 2174 C CA . THR A 1 289 ? -1.323 -14.241 5.018 1.00 96.56 289 THR A CA 1
ATOM 2175 C C . THR A 1 289 ? -2.301 -15.292 5.519 1.00 96.56 289 THR A C 1
ATOM 2177 O O . THR A 1 289 ? -2.579 -15.368 6.718 1.00 96.56 289 THR A O 1
ATOM 2180 N N . PHE A 1 290 ? -2.821 -16.112 4.609 1.00 95.19 290 PHE A N 1
ATOM 2181 C CA . PHE A 1 290 ? -3.803 -17.153 4.904 1.00 95.19 290 PHE A CA 1
ATOM 2182 C C . PHE A 1 290 ? -3.188 -18.531 4.646 1.00 95.19 290 PHE A C 1
ATOM 2184 O O . PHE A 1 290 ? -3.221 -19.042 3.529 1.00 95.19 290 PHE A O 1
ATOM 2191 N N . ASP A 1 291 ? -2.669 -19.171 5.697 1.00 85.25 291 ASP A N 1
ATOM 2192 C CA . ASP A 1 291 ? -1.931 -20.445 5.597 1.00 85.25 291 ASP A CA 1
ATOM 2193 C C . ASP A 1 291 ? -2.733 -21.588 4.942 1.00 85.25 291 ASP A C 1
ATOM 2195 O O . ASP A 1 291 ? -2.155 -22.521 4.391 1.00 85.25 291 ASP A O 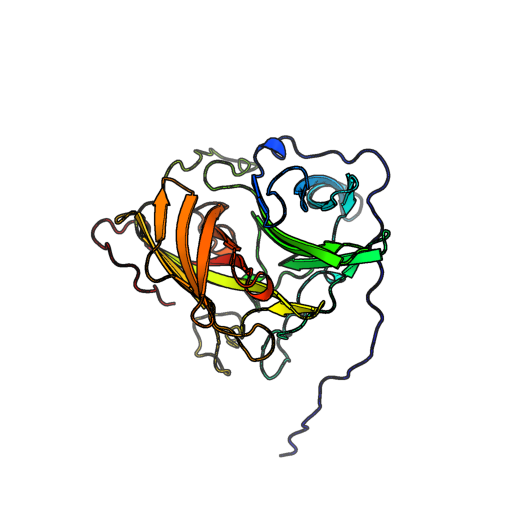1
ATOM 2199 N N . GLY A 1 292 ? -4.069 -21.510 4.968 1.00 79.31 292 GLY A N 1
ATOM 2200 C CA . GLY A 1 292 ? -4.962 -22.493 4.346 1.00 79.31 292 GLY A CA 1
ATOM 2201 C C . GLY A 1 292 ? -5.436 -22.161 2.928 1.00 79.31 292 GLY A C 1
ATOM 2202 O O . GLY A 1 292 ? -6.076 -23.011 2.313 1.00 79.31 292 GLY A O 1
ATOM 2203 N N . ASP A 1 293 ? -5.190 -20.946 2.433 1.00 89.75 293 ASP A N 1
ATOM 2204 C CA . ASP A 1 293 ? -5.556 -20.510 1.081 1.00 89.75 293 ASP A CA 1
ATOM 2205 C C . ASP A 1 293 ? -4.785 -19.235 0.706 1.00 89.75 293 ASP A C 1
ATOM 2207 O O . ASP A 1 293 ? -5.245 -18.111 0.917 1.00 89.75 293 ASP A O 1
ATOM 2211 N N . ARG A 1 294 ? -3.603 -19.415 0.112 1.00 90.50 294 ARG A N 1
ATOM 2212 C CA . ARG A 1 294 ? -2.724 -18.303 -0.277 1.00 90.50 294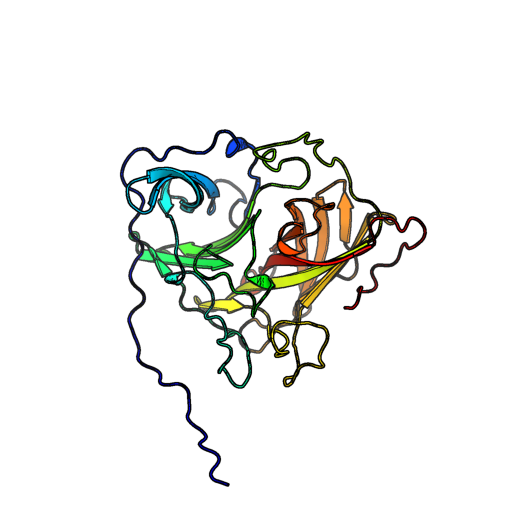 ARG A CA 1
ATOM 2213 C C . ARG A 1 294 ? -3.318 -17.424 -1.388 1.00 90.50 294 ARG A C 1
ATOM 2215 O O . ARG A 1 294 ? -2.814 -16.330 -1.602 1.00 90.50 294 ARG A O 1
ATOM 2222 N N . SER A 1 295 ? -4.400 -17.836 -2.064 1.00 91.62 295 SER A N 1
ATOM 2223 C CA . SER A 1 295 ? -5.116 -16.959 -3.011 1.00 91.62 295 SER A CA 1
ATOM 2224 C C . SER A 1 295 ? -5.865 -15.818 -2.308 1.00 91.62 295 SER A C 1
ATOM 2226 O O . SER A 1 295 ? -6.226 -14.822 -2.939 1.00 91.62 295 SER A O 1
ATOM 2228 N N . LEU A 1 296 ? -6.080 -15.945 -0.992 1.00 96.56 296 LEU A N 1
ATOM 2229 C CA . LEU A 1 296 ? -6.643 -14.899 -0.143 1.00 96.56 296 LEU A CA 1
ATOM 2230 C C . LEU A 1 296 ? -5.578 -13.965 0.436 1.00 96.56 296 LEU A C 1
ATOM 2232 O O . LEU A 1 296 ? -5.961 -12.923 0.990 1.00 96.56 296 LEU A O 1
ATOM 2236 N N . ASP A 1 297 ? -4.284 -14.302 0.309 1.00 97.56 297 ASP A N 1
ATOM 2237 C CA . ASP A 1 297 ? -3.187 -13.435 0.741 1.00 97.56 297 ASP A CA 1
ATOM 2238 C C . ASP A 1 297 ? -3.414 -12.039 0.185 1.00 97.56 297 ASP A C 1
ATOM 2240 O O . ASP A 1 297 ? -3.706 -11.857 -0.994 1.00 97.56 297 ASP A O 1
ATOM 2244 N N . THR A 1 298 ? -3.331 -11.051 1.062 1.00 98.31 298 THR A N 1
ATOM 2245 C CA . THR A 1 298 ? -3.694 -9.673 0.757 1.00 98.31 298 THR A CA 1
ATOM 2246 C C . THR A 1 298 ? -2.555 -8.771 1.166 1.00 98.31 298 THR A C 1
ATOM 2248 O O . THR A 1 298 ? -2.067 -8.874 2.286 1.00 98.31 298 THR A O 1
ATOM 2251 N N . VAL A 1 299 ? -2.188 -7.829 0.310 1.00 98.38 299 VAL A N 1
ATOM 2252 C CA . VAL A 1 299 ? -1.432 -6.650 0.732 1.00 98.38 299 VAL A CA 1
ATOM 2253 C C . VAL A 1 299 ? -2.308 -5.424 0.595 1.00 98.38 299 VAL A C 1
ATOM 2255 O O . VAL A 1 299 ? -3.163 -5.364 -0.285 1.00 98.38 299 VAL A O 1
ATOM 2258 N N . PHE A 1 300 ? -2.126 -4.448 1.469 1.00 98.56 300 PHE A N 1
ATOM 2259 C CA . PHE A 1 300 ? -2.862 -3.201 1.397 1.00 98.56 300 PHE A CA 1
ATOM 2260 C C . PHE A 1 300 ? -1.964 -2.013 1.706 1.00 98.56 300 PHE A C 1
ATOM 2262 O O . PHE A 1 300 ? -0.988 -2.111 2.454 1.00 98.56 300 PHE A O 1
ATOM 2269 N N . GLY A 1 301 ? -2.348 -0.880 1.137 1.00 98.06 301 GLY A N 1
ATOM 2270 C CA . GLY A 1 301 ? -1.815 0.434 1.451 1.00 98.06 301 GLY A CA 1
ATOM 2271 C C . GLY A 1 301 ? -2.951 1.445 1.539 1.00 98.06 301 GLY A C 1
ATOM 2272 O O . GLY A 1 301 ? -4.065 1.196 1.067 1.00 98.06 301 GLY A O 1
ATOM 2273 N N . GLY A 1 302 ? -2.692 2.581 2.173 1.00 96.44 302 GLY A N 1
ATOM 2274 C CA . GLY A 1 302 ? -3.705 3.604 2.374 1.00 96.44 302 GLY A CA 1
ATOM 2275 C C . GLY A 1 302 ? -3.155 4.919 2.886 1.00 96.44 302 GLY A C 1
ATOM 2276 O O . GLY A 1 302 ? -2.012 4.997 3.326 1.00 96.44 302 GLY A O 1
ATOM 2277 N N . VAL A 1 303 ? -4.002 5.941 2.822 1.00 95.50 303 VAL A N 1
ATOM 2278 C CA . VAL A 1 303 ? -3.728 7.308 3.288 1.00 95.50 303 VAL A CA 1
ATOM 2279 C C . VAL A 1 303 ? -4.749 7.716 4.344 1.00 95.50 303 VAL A C 1
ATOM 2281 O O . VAL A 1 303 ? -5.833 7.130 4.427 1.00 95.50 303 VAL A O 1
ATOM 2284 N N . SER A 1 304 ? -4.413 8.720 5.152 1.00 95.00 304 SER A N 1
ATOM 2285 C CA . SER A 1 304 ? -5.343 9.343 6.094 1.00 95.00 304 SER A CA 1
ATOM 2286 C C . SER A 1 304 ? -6.595 9.791 5.352 1.00 95.00 304 SER A C 1
ATOM 2288 O O . SER A 1 304 ? -6.534 10.523 4.373 1.00 95.00 304 SER A O 1
ATOM 2290 N N . TYR A 1 305 ? -7.746 9.340 5.830 1.00 93.88 305 TYR A N 1
ATOM 2291 C CA . TYR A 1 305 ? -9.032 9.910 5.463 1.00 93.88 305 TYR A CA 1
ATOM 2292 C C . TYR A 1 305 ? -9.410 11.012 6.449 1.00 93.88 305 TYR A C 1
ATOM 2294 O O . TYR A 1 305 ? -9.844 12.086 6.060 1.00 93.88 305 TYR A O 1
ATOM 2302 N N . LYS A 1 306 ? -9.247 10.769 7.748 1.00 93.75 306 LYS A N 1
ATOM 2303 C CA . LYS A 1 306 ? -9.456 11.788 8.775 1.00 93.75 306 LYS A CA 1
ATOM 2304 C C . LYS A 1 306 ? -8.658 11.439 10.019 1.00 93.75 306 LYS A C 1
ATOM 2306 O O . LYS A 1 306 ? -8.499 10.263 10.352 1.00 93.75 306 LYS A O 1
ATOM 2311 N N . LYS A 1 307 ? -8.195 12.471 10.717 1.00 93.75 307 LYS A N 1
ATOM 2312 C CA . LYS A 1 307 ? -7.337 12.368 11.895 1.00 93.75 307 LYS A CA 1
ATOM 2313 C C . LYS A 1 307 ? -7.809 13.310 12.998 1.00 93.75 307 LYS A C 1
ATOM 2315 O O . LYS A 1 307 ? -8.129 14.466 12.745 1.00 93.75 307 LYS A O 1
ATOM 2320 N N . GLU A 1 308 ? -7.837 12.790 14.218 1.00 94.25 308 GLU A N 1
ATOM 2321 C CA . GLU A 1 308 ? -8.167 13.493 15.460 1.00 94.25 308 GLU A CA 1
ATOM 2322 C C . GLU A 1 308 ? -7.093 13.136 16.501 1.00 94.25 308 GLU A C 1
ATOM 2324 O O . GLU A 1 308 ? -7.295 12.287 17.370 1.00 94.25 308 GLU A O 1
ATOM 2329 N N . LEU A 1 309 ? -5.906 13.739 16.358 1.00 91.94 309 LEU A N 1
ATOM 2330 C CA . LEU A 1 309 ? -4.697 13.372 17.118 1.00 91.94 309 LEU A CA 1
ATOM 2331 C C . LEU A 1 309 ? -4.652 13.946 18.541 1.00 91.94 309 LEU A C 1
ATOM 2333 O O . LEU A 1 309 ? -3.964 13.402 19.403 1.00 91.94 309 LEU A O 1
ATOM 2337 N N . GLU A 1 310 ? -5.398 15.026 18.778 1.00 89.94 310 GLU A N 1
ATOM 2338 C CA . GLU A 1 310 ? -5.466 15.727 20.068 1.00 89.94 310 GLU A CA 1
ATOM 2339 C C . GLU A 1 310 ? -6.464 15.081 21.046 1.00 89.94 310 GLU A C 1
ATOM 2341 O O . GLU A 1 310 ? -6.483 15.397 22.236 1.00 89.94 310 GLU A O 1
ATOM 2346 N N . SER A 1 311 ? -7.320 14.174 20.563 1.00 89.25 311 SER A N 1
ATOM 2347 C CA . SER A 1 311 ? -8.280 13.468 21.415 1.00 89.25 311 SER A CA 1
ATOM 2348 C C . SER A 1 311 ? -7.556 12.469 22.315 1.00 89.25 311 SER A C 1
ATOM 2350 O O . SER A 1 311 ? -6.853 11.585 21.833 1.00 89.25 311 SER A O 1
ATOM 2352 N N . THR A 1 312 ? -7.758 12.564 23.629 1.00 87.50 312 THR A N 1
ATOM 2353 C CA . THR A 1 312 ? -7.126 11.672 24.622 1.00 87.50 312 THR A CA 1
ATOM 2354 C C . THR A 1 312 ? -8.110 10.722 25.305 1.00 87.50 312 THR A C 1
ATOM 2356 O O . THR A 1 312 ? -7.695 9.802 26.010 1.00 87.50 312 THR A O 1
ATOM 2359 N N . THR A 1 313 ? -9.414 10.924 25.105 1.00 91.56 313 THR A N 1
ATOM 2360 C CA . THR A 1 313 ? -10.477 10.201 25.817 1.00 91.56 313 THR A CA 1
ATOM 2361 C C . THR A 1 313 ? -11.144 9.123 24.975 1.00 91.56 313 THR A C 1
ATOM 2363 O O . THR A 1 313 ? -11.593 8.125 25.533 1.00 91.56 313 THR A O 1
ATOM 2366 N N . ASP A 1 314 ? -11.192 9.284 23.651 1.00 94.19 314 ASP A N 1
ATOM 2367 C CA . ASP A 1 314 ? -11.769 8.279 22.761 1.00 94.19 314 ASP A CA 1
ATOM 2368 C C . ASP A 1 314 ? -10.863 7.044 22.676 1.00 94.19 314 ASP A C 1
ATOM 2370 O O . ASP A 1 314 ? -9.664 7.147 22.399 1.00 94.19 314 ASP A O 1
ATOM 2374 N N . ARG A 1 315 ? -11.451 5.868 22.897 1.00 96.19 315 ARG A N 1
ATOM 2375 C CA . ARG A 1 315 ? -10.784 4.557 22.896 1.00 96.19 315 ARG A CA 1
ATOM 2376 C C . ARG A 1 315 ? -11.361 3.601 21.849 1.00 96.19 315 ARG A C 1
ATOM 2378 O O . ARG A 1 315 ? -10.844 2.494 21.704 1.00 96.19 315 ARG A O 1
ATOM 2385 N N . GLU A 1 316 ? -12.378 4.030 21.109 1.00 97.00 316 GLU A N 1
ATOM 2386 C CA . GLU A 1 316 ? -13.090 3.216 20.130 1.00 97.00 316 GLU A CA 1
ATOM 2387 C C . GLU A 1 316 ? -12.410 3.259 18.758 1.00 97.00 316 GLU A C 1
ATOM 2389 O O . GLU A 1 316 ? -11.717 4.217 18.402 1.00 97.00 316 GLU A O 1
ATOM 2394 N N . THR A 1 317 ? -12.642 2.226 17.951 1.00 97.81 317 THR A N 1
ATOM 2395 C CA . THR A 1 317 ? -12.154 2.108 16.564 1.00 97.81 317 THR A CA 1
ATOM 2396 C C . THR A 1 317 ? -13.225 2.473 15.532 1.00 97.81 317 THR A C 1
ATOM 2398 O O . THR A 1 317 ? -13.112 2.144 14.353 1.00 97.81 317 THR A O 1
ATOM 2401 N N . THR A 1 318 ? -14.268 3.191 15.953 1.00 97.50 318 THR A N 1
ATOM 2402 C CA . THR A 1 318 ? -15.289 3.736 15.052 1.00 97.50 318 THR A CA 1
ATOM 2403 C C . THR A 1 318 ? -14.669 4.699 14.038 1.00 97.50 318 THR A C 1
ATOM 2405 O O . THR A 1 318 ? -13.857 5.561 14.395 1.00 97.50 318 THR A O 1
ATOM 2408 N N . HIS A 1 319 ? -15.059 4.548 12.769 1.00 97.56 319 HIS A N 1
ATOM 2409 C CA . HIS A 1 319 ? -14.524 5.346 11.669 1.00 97.56 319 HIS A CA 1
ATOM 2410 C C . HIS A 1 319 ? -14.861 6.830 11.822 1.00 97.56 319 HIS A C 1
ATOM 2412 O O . HIS A 1 319 ? -15.997 7.212 12.099 1.00 97.56 319 HIS A O 1
ATOM 2418 N N . LEU A 1 320 ? -13.857 7.669 11.589 1.00 95.94 320 LEU A N 1
ATOM 2419 C CA . LEU A 1 320 ? -14.012 9.109 11.445 1.00 95.94 320 LEU A CA 1
ATOM 2420 C C . LEU A 1 320 ? -14.551 9.426 10.040 1.00 95.94 320 LEU A C 1
ATOM 2422 O O . LEU A 1 320 ? -14.113 8.828 9.058 1.00 95.94 320 LEU A O 1
ATOM 2426 N N . THR A 1 321 ? -15.463 10.395 9.932 1.00 90.44 321 THR A N 1
ATOM 2427 C CA . THR A 1 321 ? -16.097 10.795 8.661 1.00 90.44 321 THR A CA 1
ATOM 2428 C C . THR A 1 321 ? -15.725 12.227 8.251 1.00 90.44 321 THR A C 1
ATOM 2430 O O . THR A 1 321 ? -15.643 13.105 9.119 1.00 90.44 321 THR A O 1
ATOM 2433 N N . LYS A 1 322 ? -15.494 12.457 6.946 1.00 85.06 322 LYS A N 1
ATOM 2434 C CA . LYS A 1 322 ? -15.421 13.795 6.323 1.00 85.06 322 LYS A CA 1
ATOM 2435 C C . LYS A 1 322 ? -16.826 14.363 6.117 1.00 85.06 322 LYS A C 1
ATOM 2437 O O . LYS A 1 322 ? -17.745 13.547 5.875 1.00 85.06 322 LYS A O 1
#

Organism: Neisseria lactamica (NCBI:txid486)

Sequence (322 aa):
MRGGGVAEPHVPVSIPTATPLTGEVKLTDDNSKIENINTANTGNTSGIAIQQREYKVNNYGVESTAKSFIFKTPDGAQYALSSYADPLTPSYSSPDFKIPDRHAGQRLADGSRIFICCSDSGATTYAEITKQDYMKFGAWIGPNGEIDLFAGGFPVGKTPPPKWGSHTPETKGTGKITYQVWGIRVKDGQFVTSSYTPPKNSSSYLYKPTNTPVLSFITANFNSNKLAGKIIGNSDYGPDVEIKEAQIDGLSFSGDATSGGKTGKLEGKFFGKFNSSYDSDTSIGGKITFDGDRSLDTVFGGVSYKKELESTTDRETTHLTK

Secondary structure (DSSP, 8-state):
------------PPPPPBPPPPS---B-GGGGG-EEEESS-SSS---PEEEEEEEEEEETTEEEEEEEEEEE-TTS-EE---GGGS--PPPTT-SS-PPPSEE--EEBTTS-EEEEE--TTT-BTTBGGG--SSEEEEEEE-TTS-EEEEEEE-BTT-SPPPSSS---------SEEEEEEEEEEEETTEEEE---B----SSSTTS--SS--B-EEEEEETTTTEEEEEE--BTTTBS-EEEEEEEEETTEEEEEEEETTEEEEEEEEEEE-TT-SSSTTEEEEEEEE-TT-GGG-EEEEEEEEEEETT-SS----PPP--